Protein AF-A0A7V9B7F5-F1 (afdb_monomer)

Foldseek 3Di:
DQDQVVQWDADPLATARFLVSLVVVCCVVAVPKDKDKDWPDDDPFKTKMKIKIDRPPPGIFIFIFMATCVVPVPRHVRRRRRRSLRRSLVVVRCVVRPVVPDQPPDDPHDPDDDDDDPDPDDDDDDDPDPPDQQQAFADPSLLVLLVVLCVLLVHDLVNLQVVLCVPPVDGPRRDGNVSSVVSSVVSVVVNVVVVVVVVVVD

Nearest PDB structures (foldseek):
  9hag-assembly1_A  TM=7.195E-01  e=1.613E+00  synthetic construct
  8igd-assembly2_B  TM=5.144E-01  e=4.937E-01  Arabidopsis thaliana
  8wwc-assembly2_D  TM=4.734E-01  e=4.095E-01  synthetic construct
  9hac-assembly2_C  TM=7.048E-01  e=3.009E+00  synthetic construct
  9f9s-assembly1_CN  TM=3.857E-01  e=2.070E+00  Saccharomyces cerevisiae

Radius of gyration: 21.44 Å; Cα contacts (8 Å, |Δi|>4): 268; chains: 1; bounding box: 40×60×52 Å

pLDDT: mean 78.61, std 19.16, range [32.78, 98.69]

Mean predicted aligned error: 16.08 Å

Solvent-accessible surface area (backbone atoms only — not comparable to full-atom values): 11862 Å² total; per-residue (Å²): 130,85,61,70,79,86,59,54,44,75,54,95,91,34,66,29,55,50,52,72,57,37,50,52,45,43,43,74,78,41,71,80,43,46,77,49,76,45,79,74,45,76,60,99,51,38,23,30,18,40,16,38,35,37,36,83,98,75,54,68,30,69,12,71,11,67,29,40,37,90,85,31,90,58,13,60,62,51,4,42,50,41,1,44,37,44,10,39,26,72,71,60,44,52,39,97,31,34,68,93,78,47,61,81,72,82,79,75,68,62,88,68,81,79,74,82,72,81,85,76,87,80,84,88,82,81,87,85,70,91,86,75,68,82,78,40,66,45,48,74,65,54,55,52,50,48,53,52,51,32,60,76,66,70,49,51,75,64,57,51,34,47,53,29,34,75,75,68,72,36,50,70,92,67,28,24,44,62,52,40,54,54,51,47,54,53,54,51,51,53,48,54,53,55,52,51,57,56,63,77,75,106

Sequence (202 aa):
MFNPQDHLTIVDGSAYLEVKWRLVWLRENHPDARLETSMAESTRDHAIFRAEVQIPGSGSATGFGSEFREHFANYVEAAETKAIGRALAALGFGTQFAAELGTDQGEFGRSDARVPALQAGNEPVSINSLAASSAADSTDRQRKLIAILKDQLSLSADDLGTIATEHFGTNVTQLTRKDASSLITELQRRKNEQGAQRQEAS

Secondary structure (DSSP, 8-state):
---GGGGEEEETTEEEE-HHHHHHHHHHH-TT-EEEEEEEEE-SSEEEEEEEEE-TTS-EEEEEEEEETTT-TTHHHHHHHHHHHHHHHHTTSSGGG-GGG-SSSSSS--SS-----------PPP----S--TTPBPPHHHHHHHHHHHHHTT--HHHHHHHHHHHHSS-GGG-BHHHHHHHHHHHHHHHHHHHHHHHHT-

Structure (mmCIF, N/CA/C/O backbone):
data_AF-A0A7V9B7F5-F1
#
_entry.id   AF-A0A7V9B7F5-F1
#
loop_
_atom_site.group_PDB
_atom_site.id
_atom_site.type_symbol
_atom_site.label_atom_id
_atom_site.label_alt_id
_atom_site.label_comp_id
_atom_site.label_asym_id
_atom_site.label_entity_id
_atom_site.label_seq_id
_atom_site.pdbx_PDB_ins_code
_atom_site.Cartn_x
_atom_site.Cartn_y
_atom_site.Cartn_z
_atom_site.occupancy
_atom_site.B_iso_or_equiv
_atom_site.auth_seq_id
_atom_site.auth_comp_id
_atom_site.auth_asym_id
_atom_site.auth_atom_id
_atom_site.pdbx_PDB_model_num
ATOM 1 N N . MET A 1 1 ? -17.676 -10.925 5.013 1.00 84.75 1 MET A N 1
ATOM 2 C CA . MET A 1 1 ? -17.474 -9.607 4.399 1.00 84.75 1 MET A CA 1
ATOM 3 C C . MET A 1 1 ? -16.252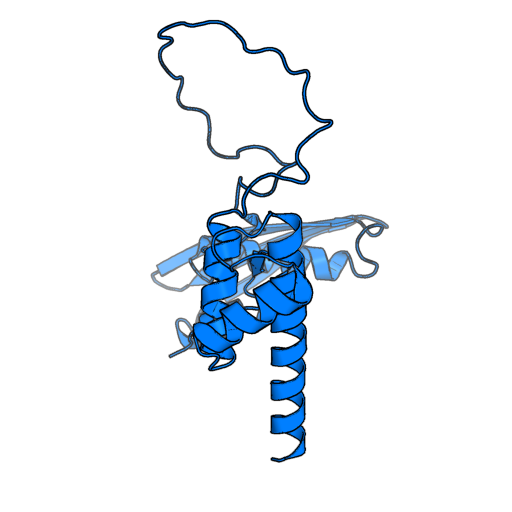 -9.003 5.042 1.00 84.75 1 MET A C 1
ATOM 5 O O . MET A 1 1 ? -16.293 -8.717 6.234 1.00 84.75 1 MET A O 1
ATOM 9 N N . PHE A 1 2 ? -15.171 -8.889 4.279 1.00 92.62 2 PHE A N 1
ATOM 10 C CA . PHE A 1 2 ? -13.930 -8.257 4.696 1.00 92.62 2 PHE A CA 1
ATOM 11 C C . PHE A 1 2 ? -14.203 -6.855 5.252 1.00 92.62 2 PHE A C 1
ATOM 13 O O . PHE A 1 2 ? -14.835 -6.035 4.583 1.00 92.62 2 PHE A O 1
ATOM 20 N N . ASN A 1 3 ? -13.709 -6.572 6.457 1.00 91.38 3 ASN A N 1
ATOM 21 C CA . ASN A 1 3 ? -13.784 -5.250 7.067 1.00 91.38 3 ASN A CA 1
ATOM 22 C C . ASN A 1 3 ? -12.376 -4.635 7.146 1.00 91.38 3 ASN A C 1
ATOM 24 O O . ASN A 1 3 ? -11.577 -5.037 7.992 1.00 91.38 3 ASN A O 1
ATOM 28 N N . PRO A 1 4 ? -12.055 -3.627 6.315 1.00 88.19 4 PRO A N 1
ATOM 29 C CA . PRO A 1 4 ? -10.731 -3.009 6.301 1.00 88.19 4 PRO A CA 1
ATOM 30 C C . PRO A 1 4 ? -10.292 -2.411 7.641 1.00 88.19 4 PRO A C 1
ATOM 32 O O . PRO A 1 4 ? -9.092 -2.329 7.892 1.00 88.19 4 PRO A O 1
ATOM 35 N N . GLN A 1 5 ? -11.235 -1.987 8.492 1.00 87.69 5 GLN A N 1
ATOM 36 C CA . GLN A 1 5 ? -10.924 -1.340 9.772 1.00 87.69 5 GLN A CA 1
ATOM 37 C C . GLN A 1 5 ? -10.230 -2.281 10.763 1.00 87.69 5 GLN A C 1
ATOM 39 O O . GLN A 1 5 ? -9.401 -1.824 11.551 1.00 87.69 5 GLN A O 1
ATOM 44 N N . ASP A 1 6 ? -10.501 -3.583 10.670 1.00 89.75 6 ASP A N 1
ATOM 45 C CA . ASP A 1 6 ? -9.941 -4.605 11.563 1.00 89.75 6 ASP A CA 1
ATOM 46 C C . ASP A 1 6 ? -8.461 -4.899 11.257 1.00 89.75 6 ASP A C 1
ATOM 48 O O . ASP A 1 6 ? -7.757 -5.520 12.051 1.00 89.75 6 ASP A O 1
ATOM 52 N N . HIS A 1 7 ? -7.972 -4.408 10.114 1.00 90.81 7 HIS A N 1
ATOM 53 C CA . HIS A 1 7 ? -6.644 -4.689 9.572 1.00 90.81 7 HIS A CA 1
ATOM 54 C C . HIS A 1 7 ? -5.765 -3.437 9.418 1.00 90.81 7 HIS A C 1
ATOM 56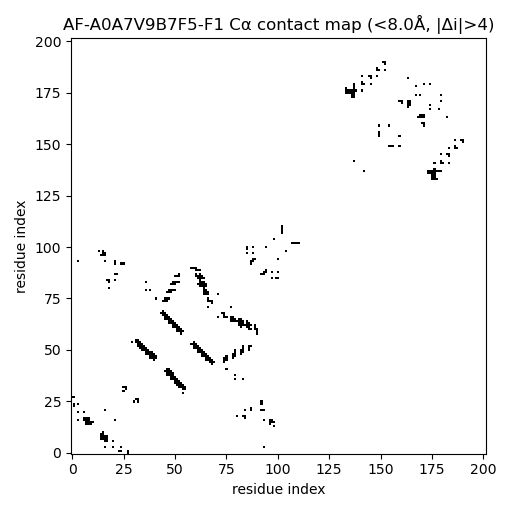 O O . HIS A 1 7 ? -4.705 -3.495 8.790 1.00 90.81 7 HIS A O 1
ATOM 62 N N . LEU A 1 8 ? -6.194 -2.296 9.968 1.00 88.06 8 LEU A N 1
ATOM 63 C CA . LEU A 1 8 ? -5.422 -1.057 9.922 1.00 88.06 8 LEU A CA 1
ATOM 64 C C . LEU A 1 8 ? -4.221 -1.105 10.866 1.00 88.06 8 LEU A C 1
ATOM 66 O O . LEU A 1 8 ? -4.352 -1.375 12.062 1.00 88.06 8 LEU A O 1
ATOM 70 N N . THR A 1 9 ? -3.062 -0.731 10.337 1.00 81.06 9 THR A N 1
ATOM 71 C CA . THR A 1 9 ? -1.859 -0.418 11.108 1.00 81.06 9 THR A CA 1
ATOM 72 C C . THR A 1 9 ? -1.658 1.093 11.146 1.00 81.06 9 THR A C 1
ATOM 74 O O . THR A 1 9 ? -2.167 1.814 10.291 1.00 81.06 9 THR A O 1
ATOM 77 N N . ILE A 1 10 ? -0.913 1.606 12.123 1.00 75.25 10 ILE A N 1
ATOM 78 C CA . ILE A 1 10 ? -0.506 3.016 12.131 1.00 75.25 10 ILE A CA 1
ATOM 79 C C . ILE A 1 10 ? 0.950 3.090 11.683 1.00 75.25 10 ILE A C 1
ATOM 81 O O . ILE A 1 10 ? 1.809 2.463 12.294 1.00 75.25 10 ILE A O 1
ATOM 85 N N . VAL A 1 11 ? 1.214 3.852 10.627 1.00 73.44 11 VAL A N 1
ATOM 86 C CA . VAL A 1 11 ? 2.556 4.131 10.102 1.00 73.44 11 VAL A CA 1
ATOM 87 C C . VAL A 1 11 ? 2.706 5.647 10.071 1.00 73.44 11 VAL A C 1
ATOM 89 O O . VAL A 1 11 ? 1.833 6.331 9.541 1.00 73.44 11 VAL A O 1
ATOM 92 N N . ASP A 1 12 ? 3.736 6.181 10.728 1.00 71.25 12 ASP A N 1
ATOM 93 C CA . ASP A 1 12 ? 4.003 7.626 10.820 1.00 71.25 12 ASP A CA 1
ATOM 94 C C . ASP A 1 12 ? 2.776 8.461 11.242 1.00 71.25 12 ASP A C 1
ATOM 96 O O . ASP A 1 12 ? 2.428 9.490 10.663 1.00 71.25 12 ASP A O 1
ATOM 100 N N . GLY A 1 13 ? 2.048 7.970 12.254 1.00 70.69 13 GLY A N 1
ATOM 101 C CA . GLY A 1 13 ? 0.843 8.624 12.786 1.00 70.69 13 GLY A CA 1
ATOM 102 C C . GLY A 1 13 ? -0.388 8.550 11.871 1.00 70.69 13 GLY A C 1
ATOM 103 O O . GLY A 1 13 ? -1.427 9.139 12.181 1.00 70.69 13 GLY A O 1
ATOM 104 N N . SER A 1 14 ? -0.298 7.812 10.765 1.00 72.12 14 SER A N 1
ATOM 105 C CA . SER A 1 14 ? -1.344 7.656 9.761 1.00 72.12 14 SER A CA 1
ATOM 106 C C . SER A 1 14 ? -1.895 6.237 9.735 1.00 72.12 14 SER A C 1
ATOM 108 O O . SER A 1 14 ? -1.136 5.274 9.755 1.00 72.12 14 SER A O 1
ATOM 110 N N . ALA A 1 15 ? -3.222 6.096 9.656 1.00 80.25 15 ALA A N 1
ATOM 111 C CA . ALA A 1 15 ? -3.832 4.800 9.379 1.00 80.25 15 ALA A CA 1
ATOM 112 C C . ALA A 1 15 ? -3.408 4.315 7.991 1.00 80.25 15 ALA A C 1
ATOM 114 O O . ALA A 1 15 ? -3.555 5.034 7.003 1.00 80.25 15 ALA A O 1
ATOM 115 N N . TYR A 1 16 ? -2.893 3.096 7.947 1.00 82.50 16 TYR A N 1
ATOM 116 C CA . TYR A 1 16 ? -2.368 2.441 6.768 1.00 82.50 16 TYR A CA 1
ATOM 117 C C . TYR A 1 16 ? -2.976 1.047 6.671 1.00 82.50 16 TYR A C 1
ATOM 119 O O . TYR A 1 16 ? -2.982 0.283 7.636 1.00 82.50 16 TYR A O 1
ATOM 127 N N . LEU A 1 17 ? -3.498 0.719 5.493 1.00 90.50 17 LEU A N 1
ATOM 128 C CA . LEU A 1 17 ? -3.943 -0.631 5.179 1.00 90.50 17 LEU A CA 1
ATOM 129 C C . LEU A 1 17 ? -2.883 -1.302 4.312 1.00 90.50 17 LEU A C 1
ATOM 131 O O . LEU A 1 17 ? -2.713 -0.919 3.151 1.00 90.50 17 LEU A O 1
ATOM 135 N N . GLU A 1 18 ? -2.197 -2.298 4.870 1.00 91.06 18 GLU A N 1
ATOM 136 C CA . GLU A 1 18 ? -1.141 -3.034 4.172 1.00 91.06 18 GLU A CA 1
ATOM 137 C C . GLU A 1 18 ? -1.651 -3.700 2.883 1.00 91.06 18 GLU A C 1
ATOM 139 O O . GLU A 1 18 ? -2.786 -4.177 2.799 1.00 91.06 18 GLU A O 1
ATOM 144 N N . VAL A 1 19 ? -0.769 -3.811 1.886 1.00 95.38 19 VAL A N 1
ATOM 145 C CA . VAL A 1 19 ? -1.082 -4.399 0.571 1.00 95.38 19 VAL A CA 1
ATOM 146 C C . VAL A 1 19 ? -1.629 -5.824 0.685 1.00 95.38 19 VAL A C 1
ATOM 148 O O . VAL A 1 19 ? -2.579 -6.169 -0.015 1.00 95.38 19 VAL A O 1
ATOM 151 N N . LYS A 1 20 ? -1.110 -6.634 1.619 1.00 96.19 20 LYS A N 1
ATOM 152 C CA . LYS A 1 20 ? -1.601 -8.002 1.859 1.00 96.19 20 LYS A CA 1
ATOM 153 C C . LYS A 1 20 ? -3.099 -8.037 2.185 1.00 96.19 20 LYS A C 1
ATOM 155 O O . LYS A 1 20 ? -3.822 -8.881 1.669 1.00 96.19 20 LYS A O 1
ATOM 160 N N . TRP A 1 21 ? -3.584 -7.079 2.973 1.00 96.94 21 TRP A N 1
ATOM 161 C CA . TRP A 1 21 ? -4.991 -6.990 3.357 1.00 96.94 21 TRP A CA 1
ATOM 162 C C . TRP A 1 21 ? -5.861 -6.457 2.220 1.00 96.94 21 TRP A C 1
ATOM 164 O O . TRP A 1 21 ? -6.978 -6.930 2.029 1.00 96.94 21 TRP A O 1
ATOM 174 N N . ARG A 1 22 ? -5.325 -5.553 1.391 1.00 97.06 22 ARG A N 1
ATOM 175 C CA . ARG A 1 22 ? -5.986 -5.125 0.146 1.00 97.06 22 ARG A CA 1
ATOM 176 C C . ARG A 1 22 ? -6.144 -6.287 -0.845 1.00 97.06 22 ARG A C 1
ATOM 178 O O . ARG A 1 22 ? -7.163 -6.361 -1.521 1.00 97.06 22 ARG A O 1
ATOM 185 N N . LEU A 1 23 ? -5.184 -7.215 -0.901 1.00 97.94 23 LEU A N 1
ATOM 186 C CA . LEU A 1 23 ? -5.280 -8.432 -1.719 1.00 97.94 23 LEU A CA 1
ATOM 187 C C . LEU A 1 23 ? -6.335 -9.409 -1.192 1.00 97.94 23 LEU A C 1
ATOM 189 O O . LEU A 1 23 ? -7.096 -9.950 -1.991 1.00 97.94 23 LEU A O 1
ATOM 193 N N . VAL A 1 24 ? -6.415 -9.612 0.129 1.00 97.88 24 VAL A N 1
ATOM 194 C CA . VAL A 1 24 ? -7.492 -10.415 0.741 1.00 97.88 24 VAL A CA 1
ATOM 195 C C . VAL A 1 24 ? -8.853 -9.816 0.388 1.00 97.88 24 VAL A C 1
ATOM 197 O O . VAL A 1 24 ? -9.724 -10.531 -0.100 1.00 97.88 24 VAL A O 1
ATOM 200 N N . TRP A 1 25 ? -9.002 -8.497 0.535 1.00 97.25 25 TRP A N 1
ATOM 201 C CA . TRP A 1 25 ? -10.229 -7.794 0.169 1.00 97.25 25 TRP A CA 1
ATOM 202 C C . TRP A 1 25 ? -10.582 -7.958 -1.317 1.00 97.25 25 TRP A C 1
ATOM 204 O O . TRP A 1 25 ? -11.718 -8.305 -1.645 1.00 97.25 25 TRP A O 1
ATOM 214 N N . LEU A 1 26 ? -9.611 -7.772 -2.221 1.00 97.88 26 LEU A N 1
ATOM 215 C CA . LEU A 1 26 ? -9.809 -7.999 -3.654 1.00 97.88 26 LEU A CA 1
ATOM 216 C C . LEU A 1 26 ? -10.295 -9.425 -3.922 1.00 97.88 26 LEU A C 1
ATOM 218 O O . LEU A 1 26 ? -11.241 -9.600 -4.679 1.00 97.88 26 LEU A O 1
ATOM 222 N N . ARG A 1 27 ? -9.670 -10.437 -3.312 1.00 97.88 27 ARG A N 1
ATOM 223 C CA . ARG A 1 27 ? -9.999 -11.849 -3.558 1.00 97.88 27 ARG A CA 1
ATOM 224 C C . ARG A 1 27 ? -11.347 -12.263 -2.982 1.00 97.88 27 ARG A C 1
ATOM 226 O O . ARG A 1 27 ? -11.985 -13.129 -3.570 1.00 97.88 27 ARG A O 1
ATOM 233 N N . GLU A 1 28 ? -11.791 -11.644 -1.889 1.00 97.44 28 GLU A N 1
ATOM 234 C CA . GLU A 1 28 ? -13.136 -11.872 -1.350 1.00 97.44 28 GLU A CA 1
ATOM 235 C C . GLU A 1 28 ? -14.224 -11.307 -2.279 1.00 97.44 28 GLU A C 1
ATOM 237 O O . GLU A 1 28 ? -15.238 -11.965 -2.499 1.00 97.44 28 GLU A O 1
ATOM 242 N N . ASN A 1 29 ? -14.002 -10.125 -2.868 1.00 96.38 29 ASN A N 1
ATOM 243 C CA . ASN A 1 29 ? -14.990 -9.465 -3.731 1.00 96.38 29 ASN A CA 1
ATOM 244 C C . ASN A 1 29 ? -14.927 -9.906 -5.206 1.00 96.38 29 ASN A C 1
ATOM 246 O O . ASN A 1 29 ? -15.954 -9.983 -5.877 1.00 96.38 29 ASN A O 1
ATOM 250 N N . HIS A 1 30 ? -13.723 -10.160 -5.715 1.00 97.56 30 HIS A N 1
ATOM 251 C CA . HIS A 1 30 ? -13.423 -10.461 -7.116 1.00 97.56 30 HIS A CA 1
ATOM 252 C C . HIS A 1 30 ? -12.401 -11.605 -7.191 1.00 97.56 30 HIS A C 1
ATOM 254 O O . HIS A 1 30 ? -11.215 -11.386 -7.471 1.00 97.56 30 HIS A O 1
ATOM 260 N N . PRO A 1 31 ? -12.827 -12.850 -6.914 1.00 97.38 31 PRO A N 1
ATOM 261 C CA . PRO A 1 31 ? -11.930 -14.005 -6.925 1.00 97.38 31 PRO A CA 1
ATOM 262 C C . PRO A 1 31 ? -11.275 -14.235 -8.297 1.00 97.38 31 PRO A C 1
ATOM 264 O O . PRO A 1 31 ? -10.163 -14.759 -8.364 1.00 97.38 31 PRO A O 1
ATOM 267 N N . ASP A 1 32 ? -11.926 -13.792 -9.373 1.00 97.81 32 ASP A N 1
ATOM 268 C CA . ASP A 1 32 ? -11.497 -13.870 -10.770 1.00 97.81 32 ASP A CA 1
ATOM 269 C C . ASP A 1 32 ? -10.582 -12.716 -11.223 1.00 97.81 32 ASP A C 1
ATOM 271 O O . ASP A 1 32 ? -10.113 -12.716 -12.365 1.00 97.81 32 ASP A O 1
ATOM 275 N N . ALA A 1 33 ? -10.279 -11.754 -10.343 1.00 98.25 33 ALA A N 1
ATOM 276 C CA . ALA A 1 33 ? -9.372 -10.659 -10.661 1.00 98.25 33 ALA A CA 1
ATOM 277 C C . ALA A 1 33 ? -7.970 -11.168 -11.041 1.00 98.25 33 ALA A C 1
ATOM 279 O O . ALA A 1 33 ? -7.407 -12.079 -10.421 1.00 98.25 33 ALA A O 1
ATOM 280 N N . ARG A 1 34 ? -7.358 -10.542 -12.041 1.00 98.50 34 ARG A N 1
ATOM 281 C CA . ARG A 1 34 ? -5.982 -10.815 -12.466 1.00 98.50 34 ARG A CA 1
ATOM 282 C C . ARG A 1 34 ? -5.061 -9.742 -11.909 1.00 98.50 34 ARG A C 1
ATOM 284 O O . ARG A 1 34 ? -5.420 -8.571 -11.915 1.00 98.50 34 ARG A O 1
ATOM 291 N N . LEU A 1 35 ? -3.905 -10.161 -11.409 1.00 98.44 35 LEU A N 1
ATOM 292 C CA . LEU A 1 35 ? -2.815 -9.282 -11.001 1.00 98.44 35 LEU A CA 1
ATOM 293 C C . LEU A 1 35 ? -1.578 -9.729 -11.769 1.00 98.44 35 LEU A C 1
ATOM 295 O O . LEU A 1 35 ? -1.166 -10.881 -11.637 1.00 98.44 35 LEU A O 1
ATOM 299 N N . GLU A 1 36 ? -1.007 -8.821 -12.543 1.00 98.56 36 GLU A N 1
ATOM 300 C CA . GLU A 1 36 ? 0.240 -9.034 -13.266 1.00 98.56 36 GLU A CA 1
ATOM 301 C C . GLU A 1 36 ? 1.261 -7.992 -12.821 1.00 98.56 36 GLU A C 1
ATOM 303 O O . GLU A 1 36 ? 0.938 -6.811 -12.682 1.00 98.56 36 GLU A O 1
ATOM 308 N N . THR A 1 37 ? 2.496 -8.426 -12.589 1.00 98.50 37 THR A N 1
ATOM 309 C CA . THR A 1 37 ? 3.617 -7.546 -12.261 1.00 98.50 37 THR A CA 1
ATOM 310 C C . THR A 1 37 ? 4.738 -7.732 -13.271 1.00 98.50 37 THR A C 1
ATOM 312 O O . THR A 1 37 ? 4.969 -8.819 -13.800 1.00 98.50 37 THR A O 1
ATOM 315 N N . SER A 1 38 ? 5.433 -6.642 -13.572 1.00 98.12 38 SER A N 1
ATOM 316 C CA . SER A 1 38 ? 6.591 -6.652 -14.458 1.00 98.12 38 SER A CA 1
ATOM 317 C C . SER A 1 38 ? 7.623 -5.645 -13.972 1.00 98.12 38 SER A C 1
ATOM 319 O O . SER A 1 38 ? 7.288 -4.488 -13.698 1.00 98.12 38 SER A O 1
ATOM 321 N N . MET A 1 39 ? 8.882 -6.066 -13.920 1.00 98.00 39 MET A N 1
ATOM 322 C CA . MET A 1 39 ? 10.010 -5.177 -13.672 1.00 98.00 39 MET A CA 1
ATOM 323 C C . MET A 1 39 ? 10.191 -4.253 -14.881 1.00 98.00 39 MET A C 1
ATOM 325 O O . MET A 1 39 ? 10.457 -4.720 -15.986 1.00 98.00 39 MET A O 1
ATOM 329 N N . ALA A 1 40 ? 10.008 -2.950 -14.675 1.00 97.12 40 ALA A N 1
ATOM 330 C CA . ALA A 1 40 ? 10.180 -1.939 -15.714 1.00 97.12 40 ALA A CA 1
ATOM 331 C C . ALA A 1 40 ? 11.650 -1.513 -15.832 1.00 97.12 40 ALA A C 1
ATOM 333 O O . ALA A 1 40 ? 12.156 -1.323 -16.934 1.00 97.12 40 ALA A O 1
ATOM 334 N N . GLU A 1 41 ? 12.340 -1.401 -14.695 1.00 94.56 41 GLU A N 1
ATOM 335 C CA . GLU A 1 41 ? 13.761 -1.070 -14.623 1.00 94.56 41 GLU A CA 1
ATOM 336 C C . GLU A 1 41 ? 14.385 -1.710 -13.377 1.00 94.56 41 GLU A C 1
ATO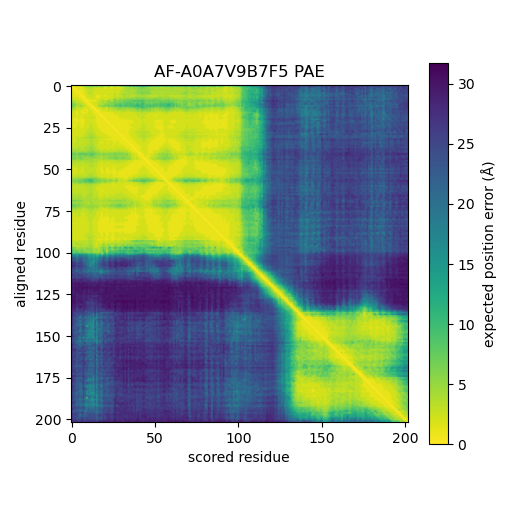M 338 O O . GLU A 1 41 ? 13.760 -1.757 -12.316 1.00 94.56 41 GLU A O 1
ATOM 343 N N . SER A 1 42 ? 15.630 -2.174 -13.480 1.00 92.81 42 SER A N 1
ATOM 344 C CA . SER A 1 42 ? 16.438 -2.534 -12.316 1.00 92.81 42 SER A CA 1
ATOM 345 C C . SER A 1 42 ? 17.908 -2.224 -12.562 1.00 92.81 42 SER A C 1
ATOM 347 O O . SER A 1 42 ? 18.484 -2.561 -13.596 1.00 92.81 42 SER A O 1
ATOM 349 N N . THR A 1 43 ? 18.510 -1.573 -11.575 1.00 94.62 43 THR A N 1
ATOM 350 C CA . THR A 1 43 ? 19.949 -1.339 -11.462 1.00 94.62 43 THR A CA 1
ATOM 351 C C . THR A 1 43 ? 20.458 -1.988 -10.176 1.00 94.62 43 THR A C 1
ATOM 353 O O . THR A 1 43 ? 19.702 -2.644 -9.465 1.00 94.62 43 THR A O 1
ATOM 356 N N . ARG A 1 44 ? 21.741 -1.808 -9.833 1.00 94.56 44 ARG A N 1
ATOM 357 C CA . ARG A 1 44 ? 22.283 -2.327 -8.566 1.00 94.56 44 ARG A CA 1
ATOM 358 C C . ARG A 1 44 ? 21.568 -1.744 -7.339 1.00 94.56 44 ARG A C 1
ATOM 360 O O . ARG A 1 44 ? 21.464 -2.461 -6.339 1.00 94.56 44 ARG A O 1
ATOM 367 N N . ASP A 1 45 ? 21.093 -0.501 -7.420 1.00 95.25 45 ASP A N 1
ATOM 368 C CA . ASP A 1 45 ? 20.664 0.292 -6.260 1.00 95.25 45 ASP A CA 1
ATOM 369 C C . ASP A 1 45 ? 19.252 0.879 -6.394 1.00 95.25 45 ASP A C 1
ATOM 371 O O . ASP A 1 45 ? 18.811 1.608 -5.511 1.00 95.25 45 ASP A O 1
ATOM 375 N N . HIS A 1 46 ? 18.535 0.568 -7.475 1.00 96.25 46 HIS A N 1
ATOM 376 C CA . HIS A 1 46 ? 17.198 1.093 -7.748 1.00 96.25 46 HIS A CA 1
ATOM 377 C C . HIS A 1 46 ? 16.375 0.104 -8.576 1.00 96.25 46 HIS A C 1
ATOM 379 O O . HIS A 1 46 ? 16.911 -0.537 -9.483 1.00 96.25 46 HIS A O 1
ATOM 385 N N . ALA A 1 47 ? 15.082 -0.015 -8.278 1.00 96.94 47 ALA A N 1
ATOM 386 C CA . ALA A 1 47 ? 14.138 -0.815 -9.051 1.00 96.94 47 ALA A CA 1
ATOM 387 C C . ALA A 1 47 ? 12.840 -0.044 -9.287 1.00 96.94 47 ALA A C 1
ATOM 389 O O . ALA A 1 47 ? 12.366 0.663 -8.399 1.00 96.94 47 ALA A O 1
ATOM 390 N N . ILE A 1 48 ? 12.249 -0.239 -10.466 1.00 97.69 48 ILE A N 1
ATOM 391 C CA . ILE A 1 48 ? 10.911 0.225 -10.829 1.00 97.69 48 ILE A CA 1
ATOM 392 C C . ILE A 1 48 ? 10.089 -0.983 -11.275 1.00 97.69 48 ILE A C 1
ATOM 394 O O . ILE A 1 48 ? 10.485 -1.722 -12.178 1.00 97.69 48 ILE A O 1
ATOM 398 N N . PHE A 1 49 ? 8.913 -1.152 -10.684 1.00 98.31 49 PHE A N 1
ATOM 399 C CA . PHE A 1 49 ? 7.937 -2.171 -11.054 1.00 98.31 49 PHE A CA 1
ATOM 400 C C . PHE A 1 49 ? 6.643 -1.538 -11.536 1.00 98.31 49 PHE A C 1
ATOM 402 O O . PHE A 1 49 ? 6.199 -0.513 -11.018 1.00 98.31 49 PHE A O 1
ATOM 409 N N . ARG A 1 50 ? 6.012 -2.207 -12.496 1.00 98.50 50 ARG A N 1
ATOM 410 C CA . ARG A 1 50 ? 4.632 -1.983 -12.912 1.00 98.50 50 ARG A CA 1
ATOM 411 C C . ARG A 1 50 ? 3.780 -3.130 -12.381 1.00 98.50 50 ARG A C 1
ATOM 413 O O . ARG A 1 50 ? 4.162 -4.286 -12.535 1.00 98.50 50 ARG A O 1
ATOM 420 N N . ALA A 1 51 ? 2.625 -2.815 -11.815 1.00 98.69 51 ALA A N 1
ATOM 421 C CA . ALA A 1 51 ? 1.583 -3.777 -11.488 1.00 98.69 51 ALA A CA 1
ATOM 422 C C . ALA A 1 51 ? 0.286 -3.380 -12.191 1.00 98.69 51 ALA A C 1
ATOM 424 O O . ALA A 1 51 ? -0.071 -2.203 -12.203 1.00 98.69 51 ALA A O 1
ATOM 425 N N . GLU A 1 52 ? -0.430 -4.347 -12.746 1.00 98.62 52 GLU A N 1
ATOM 426 C CA . GLU A 1 52 ? -1.753 -4.167 -13.332 1.00 98.62 52 GLU A CA 1
ATOM 427 C C . GLU A 1 52 ? -2.742 -5.120 -12.672 1.00 98.62 52 GLU A C 1
ATOM 429 O O . GLU A 1 52 ? -2.510 -6.326 -12.605 1.00 98.62 52 GLU A O 1
ATOM 434 N N . VAL A 1 53 ? -3.847 -4.565 -12.179 1.00 98.69 53 VAL A N 1
ATOM 435 C CA . VAL A 1 53 ? -4.968 -5.332 -11.637 1.00 98.69 53 VAL A CA 1
ATOM 436 C C . VAL A 1 53 ? -6.150 -5.171 -12.576 1.00 98.69 53 VAL A C 1
ATOM 438 O O . VAL A 1 53 ? -6.533 -4.046 -12.893 1.00 98.69 53 VAL A O 1
ATOM 441 N N . GLN A 1 54 ? -6.748 -6.282 -12.994 1.00 98.62 54 GLN A N 1
ATOM 442 C CA . GLN A 1 54 ? -7.924 -6.304 -13.855 1.00 98.62 54 GLN A CA 1
ATOM 443 C C . GLN A 1 54 ? -9.036 -7.140 -13.228 1.00 98.62 54 GLN A C 1
ATOM 445 O O . GLN A 1 54 ? -8.830 -8.295 -12.864 1.00 98.62 54 GLN A O 1
ATOM 450 N N . ILE A 1 55 ? -10.224 -6.552 -13.128 1.00 98.31 55 ILE A N 1
ATOM 451 C CA . ILE A 1 55 ? -11.439 -7.192 -12.630 1.00 98.31 55 ILE A CA 1
ATOM 452 C C . ILE A 1 55 ? -12.369 -7.404 -13.834 1.00 98.31 55 ILE A C 1
ATOM 454 O O . ILE A 1 55 ? -12.869 -6.415 -14.387 1.00 98.31 55 ILE A O 1
ATOM 458 N N . PRO A 1 56 ? -12.594 -8.654 -14.279 1.00 96.31 56 PRO A N 1
ATOM 459 C CA . PRO A 1 56 ? -13.447 -8.942 -15.429 1.00 96.31 56 PRO A CA 1
ATOM 460 C C . PRO A 1 56 ? -14.839 -8.306 -15.304 1.00 96.31 56 PRO A C 1
ATOM 462 O O . PRO A 1 56 ? -15.488 -8.390 -14.266 1.00 96.31 56 PRO A O 1
ATOM 465 N N . GLY A 1 57 ? -15.294 -7.631 -16.364 1.00 93.38 57 GLY A N 1
ATOM 466 C CA . GLY A 1 57 ? -16.608 -6.972 -16.392 1.00 93.38 57 GLY A CA 1
ATOM 467 C C . GLY A 1 57 ? -16.742 -5.717 -15.519 1.00 93.38 57 GLY A C 1
ATOM 468 O O . GLY A 1 57 ? -17.827 -5.146 -15.466 1.00 93.38 57 GLY A O 1
ATOM 469 N N . SER A 1 58 ? -15.666 -5.276 -14.860 1.00 92.62 58 SER A N 1
ATOM 470 C CA . SER A 1 58 ? -15.637 -4.054 -14.056 1.00 92.62 58 SER A CA 1
ATOM 471 C C . SER A 1 58 ? -14.610 -3.073 -14.623 1.00 92.62 58 SER A C 1
ATOM 473 O O . SER A 1 58 ? -14.922 -2.312 -15.536 1.00 92.62 58 SER A O 1
ATOM 475 N N . GLY A 1 59 ? -13.364 -3.119 -14.155 1.00 95.19 59 GLY A N 1
ATOM 476 C CA . GLY A 1 59 ? -12.320 -2.195 -14.581 1.00 95.19 59 GLY A CA 1
ATOM 477 C C . GLY A 1 59 ? -10.921 -2.732 -14.324 1.00 95.19 59 GLY A C 1
ATOM 478 O O . GLY A 1 59 ? -10.736 -3.827 -13.789 1.00 95.19 59 GLY A O 1
ATOM 479 N N . SER A 1 60 ? -9.925 -1.947 -14.715 1.00 98.00 60 SER A N 1
ATOM 480 C CA . SER A 1 60 ? -8.522 -2.219 -14.426 1.00 98.00 60 SER A CA 1
ATOM 481 C C . SER A 1 60 ? -7.804 -0.959 -13.966 1.00 98.00 60 SER A C 1
ATOM 483 O O . SER A 1 60 ? -8.229 0.160 -14.254 1.00 98.00 60 SER A O 1
ATOM 485 N N . ALA A 1 61 ? -6.706 -1.147 -13.242 1.00 98.00 61 ALA A N 1
ATOM 486 C CA . ALA A 1 61 ? -5.797 -0.069 -12.898 1.00 98.00 61 ALA A CA 1
ATOM 487 C C . ALA A 1 61 ? -4.349 -0.544 -12.941 1.00 98.00 61 ALA A C 1
ATOM 489 O O . ALA A 1 61 ? -4.042 -1.712 -12.705 1.00 98.00 61 ALA A O 1
ATOM 490 N N . THR A 1 62 ? -3.455 0.400 -13.220 1.00 98.12 62 THR A N 1
ATOM 491 C CA . THR A 1 62 ? -2.008 0.197 -13.198 1.00 98.12 62 THR A CA 1
ATOM 492 C C . THR A 1 62 ? -1.393 1.040 -12.087 1.00 98.12 62 THR A C 1
ATOM 494 O O . THR A 1 62 ? -1.766 2.197 -11.905 1.00 98.12 62 THR A O 1
ATOM 497 N N . GLY A 1 63 ? -0.422 0.479 -11.375 1.00 96.19 63 GLY A N 1
ATOM 498 C CA . GLY A 1 63 ? 0.408 1.176 -10.403 1.00 96.19 63 GLY A CA 1
ATOM 499 C C . GLY A 1 63 ? 1.886 0.997 -10.729 1.00 96.19 63 GLY A C 1
ATOM 500 O O . GLY A 1 63 ? 2.305 -0.077 -11.155 1.00 96.19 63 GLY A O 1
ATOM 501 N N . PHE A 1 64 ? 2.678 2.046 -10.512 1.00 96.94 64 PHE A N 1
ATOM 502 C CA . PHE A 1 64 ? 4.137 1.978 -10.571 1.00 96.94 64 PHE A CA 1
ATOM 503 C C . PHE A 1 64 ? 4.726 2.174 -9.183 1.00 96.94 64 PHE A C 1
ATOM 505 O O . PHE A 1 64 ? 4.335 3.093 -8.467 1.00 96.94 64 PHE A O 1
ATOM 512 N N . GLY A 1 65 ? 5.670 1.324 -8.806 1.00 94.88 65 GLY A N 1
ATOM 513 C CA . GLY A 1 65 ? 6.417 1.438 -7.563 1.00 94.88 65 GLY A CA 1
ATOM 514 C C . GLY A 1 65 ? 7.900 1.537 -7.860 1.00 94.88 65 GLY A C 1
ATOM 515 O O . GLY A 1 65 ? 8.402 0.815 -8.717 1.00 94.88 65 GLY A O 1
ATOM 516 N N . SER A 1 66 ? 8.588 2.430 -7.159 1.00 94.88 66 SER A N 1
ATOM 517 C CA . SER A 1 66 ? 10.039 2.536 -7.203 1.00 94.88 66 SER A CA 1
ATOM 518 C C . SER A 1 66 ? 10.623 2.509 -5.799 1.00 94.88 66 SER A C 1
ATOM 520 O O . SER A 1 66 ? 9.973 2.932 -4.833 1.00 94.88 66 SER A O 1
ATOM 522 N N . GLU A 1 67 ? 11.839 1.983 -5.689 1.00 94.69 67 GLU A N 1
ATOM 523 C CA . GLU A 1 67 ? 12.585 1.995 -4.439 1.00 94.69 67 GLU A CA 1
ATOM 524 C C . GLU A 1 67 ? 14.099 1.953 -4.659 1.00 94.69 67 GLU A C 1
ATOM 526 O O . GLU A 1 67 ? 14.583 1.327 -5.606 1.00 94.69 67 GLU A O 1
ATOM 531 N N . PHE A 1 68 ? 14.831 2.601 -3.751 1.00 94.12 68 PHE A N 1
ATOM 532 C CA . PHE A 1 68 ? 16.290 2.604 -3.698 1.00 94.12 68 PHE A CA 1
ATOM 533 C C . PHE A 1 68 ? 16.819 1.660 -2.613 1.00 94.12 68 PHE A C 1
ATOM 535 O O . PHE A 1 68 ? 16.246 1.545 -1.528 1.00 94.12 68 PHE A O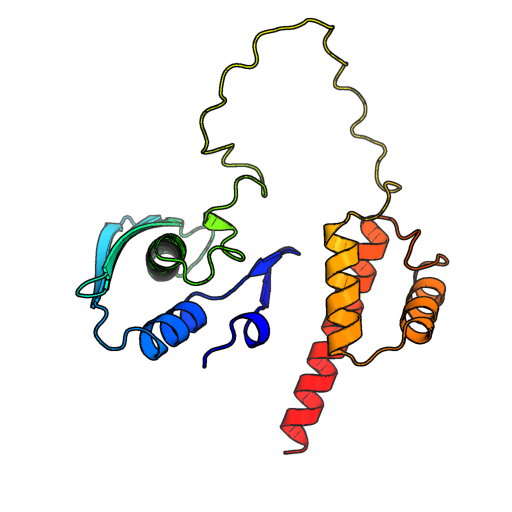 1
ATOM 542 N N . ARG A 1 69 ? 17.974 1.037 -2.876 1.00 93.56 69 ARG A N 1
ATOM 543 C CA . ARG A 1 69 ? 18.671 0.147 -1.932 1.00 93.56 69 ARG A CA 1
ATOM 54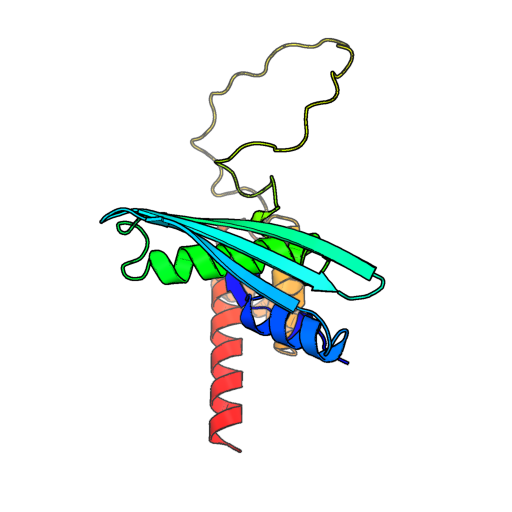4 C C . ARG A 1 69 ? 18.998 0.830 -0.604 1.00 93.56 69 ARG A C 1
ATOM 546 O O . ARG A 1 69 ? 19.004 0.169 0.430 1.00 93.56 69 ARG A O 1
ATOM 553 N N . GLU A 1 70 ? 19.287 2.129 -0.638 1.00 93.75 70 GLU A N 1
ATOM 554 C CA . GLU A 1 70 ? 19.612 2.922 0.552 1.00 93.75 70 GLU A CA 1
ATOM 555 C C . GLU A 1 70 ? 18.455 2.966 1.561 1.00 93.75 70 GLU A C 1
ATOM 557 O O . GLU A 1 70 ? 18.697 2.938 2.764 1.00 93.75 70 GLU A O 1
ATOM 562 N N . HIS A 1 71 ? 17.205 2.967 1.088 1.00 86.56 71 HIS A N 1
ATOM 563 C CA . HIS A 1 71 ? 16.033 2.945 1.963 1.00 86.56 71 HIS A CA 1
ATOM 564 C C . HIS A 1 71 ? 15.677 1.525 2.411 1.00 86.56 71 HIS A C 1
ATOM 566 O O . HIS A 1 71 ? 15.280 1.317 3.556 1.00 86.56 71 HIS A O 1
ATOM 572 N N . PHE A 1 72 ? 15.815 0.542 1.512 1.00 84.75 72 PHE A N 1
ATOM 573 C CA . PHE A 1 72 ? 15.457 -0.850 1.778 1.00 84.75 72 PHE A CA 1
ATOM 574 C C . PHE A 1 72 ? 16.469 -1.813 1.159 1.00 84.75 72 PHE A C 1
ATOM 576 O O . PHE A 1 72 ? 16.669 -1.843 -0.054 1.00 84.75 72 PHE A O 1
ATOM 583 N N . ALA A 1 73 ? 17.049 -2.696 1.978 1.00 88.88 73 ALA A N 1
ATOM 584 C CA . ALA A 1 73 ? 17.946 -3.744 1.482 1.00 88.88 73 ALA A CA 1
ATOM 585 C C . ALA A 1 73 ? 17.262 -4.641 0.425 1.00 88.88 73 ALA A C 1
ATOM 587 O O . ALA A 1 73 ? 17.905 -5.065 -0.537 1.00 88.88 73 ALA A O 1
ATOM 588 N N . ASN A 1 74 ? 15.953 -4.857 0.587 1.00 92.12 74 ASN A N 1
ATOM 589 C CA . ASN A 1 74 ? 15.028 -5.555 -0.308 1.00 92.12 74 ASN A CA 1
ATOM 590 C C . ASN A 1 74 ? 14.227 -4.577 -1.200 1.00 92.12 74 ASN A C 1
ATOM 592 O O . ASN A 1 74 ? 13.001 -4.653 -1.302 1.00 92.12 74 ASN A O 1
ATOM 596 N N . TYR A 1 75 ? 14.910 -3.602 -1.810 1.00 93.94 75 TYR A N 1
ATOM 597 C CA . TYR A 1 75 ? 14.277 -2.561 -2.634 1.00 93.94 75 TYR A CA 1
ATOM 598 C C . TYR A 1 75 ? 13.512 -3.114 -3.848 1.00 93.94 75 TYR A C 1
ATOM 600 O O . TYR A 1 75 ? 12.534 -2.508 -4.274 1.00 93.94 75 TYR A O 1
ATOM 608 N N . VAL A 1 76 ? 13.908 -4.267 -4.397 1.00 96.12 76 VAL A N 1
ATOM 609 C CA . VAL A 1 76 ? 13.208 -4.905 -5.526 1.00 96.12 76 VAL A CA 1
ATOM 610 C C . VAL A 1 76 ? 11.792 -5.309 -5.102 1.00 96.12 76 VAL A C 1
ATOM 612 O O . VAL A 1 76 ? 10.813 -4.895 -5.720 1.00 96.12 76 VAL A O 1
ATOM 615 N N . GLU A 1 77 ? 11.673 -6.040 -3.994 1.00 96.88 77 GLU A N 1
ATOM 616 C CA . GLU A 1 77 ? 10.403 -6.506 -3.433 1.00 96.88 77 GLU A CA 1
ATOM 617 C C . GLU A 1 77 ? 9.558 -5.342 -2.900 1.00 96.88 77 GLU A C 1
ATOM 619 O O . GLU A 1 77 ? 8.329 -5.332 -3.028 1.00 96.88 77 GLU A O 1
ATOM 624 N N . ALA A 1 78 ? 10.208 -4.330 -2.319 1.00 93.50 78 ALA A N 1
ATOM 625 C CA . ALA A 1 78 ? 9.539 -3.119 -1.861 1.00 93.50 78 ALA A CA 1
ATOM 626 C C . ALA A 1 78 ? 8.935 -2.326 -3.035 1.00 93.50 78 ALA A C 1
ATOM 628 O O . ALA A 1 78 ? 7.783 -1.890 -2.949 1.00 93.50 78 ALA A O 1
ATOM 629 N N . ALA A 1 79 ? 9.665 -2.182 -4.148 1.00 95.69 79 ALA A N 1
ATOM 630 C CA . ALA A 1 79 ? 9.172 -1.529 -5.359 1.00 95.69 79 ALA A CA 1
ATOM 631 C C . ALA A 1 79 ? 7.973 -2.281 -5.959 1.00 95.69 79 ALA A C 1
ATOM 633 O O . ALA A 1 79 ? 6.954 -1.658 -6.268 1.00 95.69 79 ALA A O 1
ATOM 634 N N . GLU A 1 80 ? 8.042 -3.612 -6.055 1.00 98.12 80 GLU A N 1
ATOM 635 C CA . GLU A 1 80 ? 6.918 -4.433 -6.519 1.00 98.12 80 GLU A CA 1
ATOM 636 C C . GLU A 1 80 ? 5.692 -4.288 -5.605 1.00 98.12 80 GLU A C 1
ATOM 638 O O . GLU A 1 80 ? 4.582 -4.024 -6.074 1.00 98.12 80 GLU A O 1
ATOM 643 N N . THR A 1 81 ? 5.892 -4.348 -4.286 1.00 97.19 81 THR A N 1
ATOM 644 C CA . THR A 1 81 ? 4.812 -4.182 -3.301 1.00 97.19 81 THR A CA 1
ATOM 645 C C . THR A 1 81 ? 4.146 -2.808 -3.419 1.00 97.19 81 THR A C 1
ATOM 647 O O . THR A 1 81 ? 2.916 -2.711 -3.397 1.00 97.19 81 THR A O 1
ATOM 650 N N . LYS A 1 82 ? 4.931 -1.737 -3.606 1.00 95.44 82 LYS A N 1
ATOM 651 C CA . LYS A 1 82 ? 4.415 -0.380 -3.854 1.00 95.44 82 LYS A CA 1
ATOM 652 C C . LYS A 1 82 ? 3.594 -0.305 -5.143 1.00 95.44 82 LYS A C 1
ATOM 654 O O . LYS A 1 82 ? 2.544 0.338 -5.150 1.00 95.44 82 LYS A O 1
ATOM 659 N N . ALA A 1 83 ? 4.043 -0.960 -6.215 1.00 97.25 83 ALA A N 1
ATOM 660 C CA . ALA A 1 83 ? 3.321 -1.001 -7.485 1.00 97.25 83 ALA A CA 1
ATOM 661 C C . ALA A 1 83 ? 1.940 -1.655 -7.316 1.00 97.25 83 ALA A C 1
ATOM 663 O O . ALA A 1 83 ? 0.927 -1.070 -7.709 1.00 97.25 83 ALA A O 1
ATOM 664 N N . ILE A 1 84 ? 1.888 -2.816 -6.651 1.00 98.19 84 ILE A N 1
ATOM 665 C CA . ILE A 1 84 ? 0.640 -3.536 -6.348 1.00 98.19 84 ILE A CA 1
ATOM 666 C C . ILE A 1 84 ? -0.284 -2.668 -5.486 1.00 98.19 84 ILE A C 1
ATOM 668 O O . ILE A 1 84 ? -1.462 -2.507 -5.808 1.00 98.19 84 ILE A O 1
ATOM 672 N N . GLY A 1 85 ? 0.243 -2.071 -4.411 1.00 96.06 85 GLY A N 1
ATOM 673 C CA . GLY A 1 85 ? -0.526 -1.213 -3.507 1.00 96.06 85 GLY A CA 1
ATOM 674 C C . GLY A 1 85 ? -1.206 -0.048 -4.226 1.00 96.06 85 GLY A C 1
ATOM 675 O O . GLY A 1 85 ? -2.399 0.181 -4.017 1.00 96.06 85 GLY A O 1
ATOM 676 N N . ARG A 1 86 ? -0.482 0.621 -5.134 1.00 95.69 86 ARG A N 1
ATOM 677 C CA . ARG A 1 86 ? -1.001 1.731 -5.949 1.00 95.69 86 ARG A CA 1
ATOM 678 C C . ARG A 1 86 ? -2.066 1.281 -6.951 1.00 95.69 86 ARG A C 1
ATOM 680 O O . ARG A 1 86 ? -3.079 1.963 -7.081 1.00 95.69 86 ARG A O 1
ATOM 687 N N . ALA A 1 87 ? -1.883 0.135 -7.613 1.00 97.38 87 ALA A N 1
ATOM 688 C CA . ALA A 1 87 ? -2.888 -0.416 -8.527 1.00 97.38 87 ALA A CA 1
ATOM 689 C C . ALA A 1 87 ? -4.198 -0.754 -7.789 1.00 97.38 87 ALA A C 1
ATOM 691 O O . ALA A 1 87 ? -5.285 -0.394 -8.236 1.00 97.38 87 ALA A O 1
ATOM 692 N N . LEU A 1 88 ? -4.096 -1.384 -6.614 1.00 97.38 88 LEU A N 1
ATOM 693 C CA . LEU A 1 88 ? -5.247 -1.707 -5.766 1.00 97.38 88 LEU A CA 1
ATOM 694 C C . LEU A 1 88 ? -5.947 -0.450 -5.235 1.00 97.38 88 LEU A C 1
ATOM 696 O O . LEU A 1 88 ? -7.175 -0.372 -5.261 1.00 97.38 88 LEU A O 1
ATOM 700 N N . ALA A 1 89 ? -5.177 0.550 -4.799 1.00 94.50 89 ALA A N 1
ATOM 701 C CA . ALA A 1 89 ? -5.719 1.818 -4.319 1.00 94.50 89 ALA A CA 1
ATOM 702 C C . ALA A 1 89 ? -6.487 2.569 -5.415 1.00 94.50 89 ALA A C 1
ATOM 704 O O . ALA A 1 89 ? -7.532 3.154 -5.138 1.00 94.50 89 ALA A O 1
ATOM 705 N N . ALA A 1 90 ? -6.012 2.522 -6.661 1.00 94.62 90 ALA A N 1
ATOM 706 C CA . ALA A 1 90 ? -6.705 3.121 -7.799 1.00 94.62 90 ALA A CA 1
ATOM 707 C C . ALA A 1 90 ? -8.047 2.429 -8.118 1.00 94.62 90 ALA A C 1
ATOM 709 O O . ALA A 1 90 ? -8.957 3.075 -8.626 1.00 94.62 90 ALA A O 1
ATOM 710 N N . LEU A 1 91 ? -8.201 1.145 -7.769 1.00 95.31 91 LEU A N 1
ATOM 711 C CA . LEU A 1 91 ? -9.462 0.397 -7.888 1.00 95.31 91 LEU A CA 1
ATOM 712 C C . LEU A 1 91 ? -10.395 0.537 -6.673 1.00 95.31 91 LEU A C 1
ATOM 714 O O . LEU A 1 91 ? -11.452 -0.088 -6.649 1.00 95.31 91 LEU A O 1
ATOM 718 N N . GLY A 1 92 ? -10.031 1.330 -5.661 1.00 93.94 92 GLY A N 1
ATOM 719 C CA . GLY A 1 92 ? -10.863 1.537 -4.468 1.00 93.94 92 GLY A CA 1
ATOM 720 C C . GLY A 1 92 ? -10.475 0.687 -3.253 1.00 93.94 92 GLY A C 1
ATOM 721 O O . GLY A 1 92 ? -11.012 0.894 -2.162 1.00 93.94 92 GLY A O 1
ATOM 722 N N . PHE A 1 93 ? -9.530 -0.249 -3.386 1.00 94.31 93 PHE A N 1
ATOM 723 C CA . PHE A 1 93 ? -9.127 -1.126 -2.284 1.00 94.31 93 PHE A CA 1
ATOM 724 C C . PHE A 1 93 ? -8.185 -0.387 -1.336 1.00 94.31 93 PHE A C 1
ATOM 726 O O . PHE A 1 93 ? -6.971 -0.344 -1.529 1.00 94.31 93 PHE A O 1
ATOM 733 N N . GLY A 1 94 ? -8.758 0.196 -0.286 1.00 88.44 94 GLY A N 1
ATOM 734 C CA . GLY A 1 94 ? -8.004 0.867 0.772 1.00 88.44 94 GLY A CA 1
ATOM 735 C C . GLY A 1 94 ? -7.581 2.293 0.431 1.00 88.44 94 GLY A C 1
ATOM 736 O O . GLY A 1 94 ? -6.728 2.832 1.127 1.00 88.44 94 GLY A O 1
ATOM 737 N N . THR A 1 95 ? -8.180 2.920 -0.588 1.00 89.25 95 THR A N 1
ATOM 738 C CA . THR A 1 95 ? -7.852 4.281 -1.062 1.00 89.25 95 THR A CA 1
ATOM 739 C C . THR A 1 95 ? -7.891 5.325 0.052 1.00 89.25 95 THR A C 1
ATOM 741 O O . THR A 1 95 ? -7.008 6.166 0.144 1.00 89.25 95 THR A O 1
ATOM 744 N N . GLN A 1 96 ? -8.864 5.233 0.962 1.00 80.38 96 GLN A N 1
ATOM 745 C CA . GLN A 1 96 ? -8.985 6.135 2.117 1.00 80.38 96 GLN A CA 1
ATOM 746 C C . GLN A 1 96 ? -7.837 6.006 3.143 1.00 80.38 96 GLN A C 1
ATOM 748 O O . GLN A 1 96 ? -7.728 6.821 4.054 1.00 80.38 96 GLN A O 1
ATOM 753 N N . PHE A 1 97 ? -6.993 4.980 2.998 1.00 81.06 97 PHE A N 1
ATOM 754 C CA . PHE A 1 97 ? -5.815 4.689 3.821 1.00 81.06 97 PHE A CA 1
ATOM 755 C C . PHE A 1 97 ? -4.527 4.628 2.979 1.00 81.06 97 PHE A C 1
ATOM 757 O O . PHE A 1 97 ? -3.496 4.141 3.450 1.00 81.06 97 PHE A O 1
ATOM 764 N N . ALA A 1 98 ? -4.594 5.065 1.718 1.00 79.31 98 ALA A N 1
ATOM 765 C CA . ALA A 1 98 ? -3.492 5.045 0.771 1.00 79.31 98 ALA A CA 1
ATOM 766 C C . ALA A 1 98 ? -2.717 6.364 0.849 1.00 79.31 98 ALA A C 1
ATOM 768 O O . ALA A 1 98 ? -2.927 7.275 0.047 1.00 79.31 98 ALA A O 1
ATOM 769 N N . ALA A 1 99 ? -1.813 6.466 1.826 1.00 71.69 99 ALA A N 1
ATOM 770 C CA . ALA A 1 99 ? -0.928 7.624 1.969 1.00 71.69 99 ALA A CA 1
ATOM 771 C C . ALA A 1 99 ? -0.108 7.884 0.690 1.00 71.69 99 ALA A C 1
ATOM 773 O O . ALA A 1 99 ? 0.211 9.024 0.381 1.00 71.69 99 ALA A O 1
ATOM 774 N N . GLU A 1 100 ? 0.160 6.843 -0.101 1.00 71.31 100 GLU A N 1
ATOM 775 C CA . GLU A 1 100 ? 0.858 6.918 -1.383 1.00 71.31 100 GLU A CA 1
ATOM 776 C C . GLU A 1 100 ? 0.091 7.648 -2.503 1.00 71.31 100 GLU A C 1
ATOM 778 O O . GLU A 1 100 ? 0.694 7.972 -3.532 1.00 71.31 100 GLU A O 1
ATOM 783 N N . LEU A 1 101 ? -1.216 7.873 -2.321 1.00 69.38 101 LEU A N 1
ATOM 784 C CA . LEU A 1 101 ? -2.070 8.689 -3.192 1.00 69.38 101 LEU A CA 1
ATOM 785 C C . LEU A 1 101 ? -2.377 10.071 -2.588 1.00 69.38 101 LEU A C 1
ATOM 787 O O . LEU A 1 101 ? -2.950 10.921 -3.265 1.00 69.38 101 LEU A O 1
ATOM 791 N N . GLY A 1 102 ? -2.037 10.284 -1.314 1.00 57.50 102 GLY A N 1
ATOM 792 C CA . GLY A 1 102 ? -2.333 11.508 -0.579 1.00 57.50 102 GLY A CA 1
ATOM 793 C C . GLY A 1 102 ? -1.363 12.639 -0.913 1.00 57.50 102 GLY A C 1
ATOM 794 O O . GLY A 1 102 ? -0.155 12.444 -1.019 1.00 57.50 102 GLY A O 1
ATOM 795 N N . THR A 1 103 ? -1.890 13.856 -1.051 1.00 50.06 103 THR A N 1
ATOM 796 C CA . T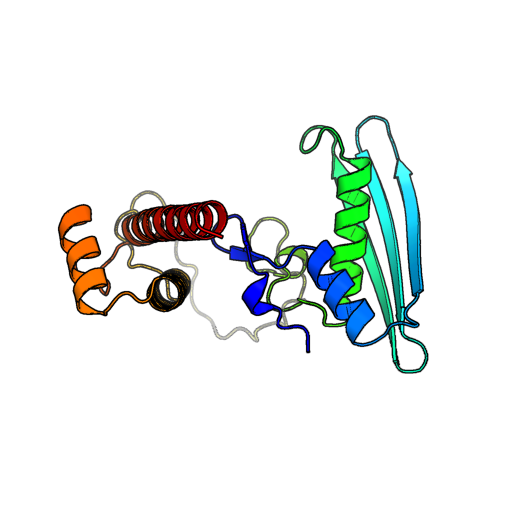HR A 1 103 ? -1.100 15.088 -1.244 1.00 50.06 103 THR A CA 1
ATOM 797 C C . THR A 1 103 ? -0.709 15.764 0.079 1.00 50.06 103 THR A C 1
ATOM 799 O O . THR A 1 103 ? -0.193 16.882 0.085 1.00 50.06 103 THR A O 1
ATOM 802 N N . ASP A 1 104 ? -1.066 15.146 1.202 1.00 47.00 104 ASP A N 1
ATOM 803 C CA . ASP A 1 104 ? -1.147 15.712 2.551 1.00 47.00 104 ASP A CA 1
ATOM 804 C C . ASP A 1 104 ? 0.029 15.330 3.467 1.00 47.00 104 ASP A C 1
ATOM 806 O O . ASP A 1 104 ? 0.163 15.891 4.555 1.00 47.00 104 ASP A O 1
ATOM 810 N N . GLN A 1 105 ? 0.926 14.452 3.010 1.00 48.47 105 GLN A N 1
ATOM 811 C CA . GLN A 1 105 ? 2.179 14.099 3.689 1.00 48.47 105 GLN A CA 1
ATOM 812 C C . GLN A 1 105 ? 3.354 14.571 2.823 1.00 48.47 105 GLN A C 1
ATOM 814 O O . GLN A 1 105 ? 3.772 13.895 1.892 1.00 48.47 105 GLN A O 1
ATOM 819 N N . GLY A 1 106 ? 3.789 15.815 3.033 1.00 47.12 106 GLY A N 1
ATOM 820 C CA . GLY A 1 106 ? 4.671 16.529 2.106 1.00 47.12 106 GLY A CA 1
ATOM 821 C C . GLY A 1 106 ? 6.039 15.880 1.849 1.00 47.12 106 GLY A C 1
ATOM 822 O O . GLY A 1 106 ? 6.741 15.527 2.782 1.00 47.12 106 GLY A O 1
ATOM 823 N N . GLU A 1 107 ? 6.400 15.800 0.565 1.00 44.59 107 GLU A N 1
ATOM 824 C CA . GLU A 1 107 ? 7.580 16.421 -0.089 1.00 44.59 107 GLU A CA 1
ATOM 825 C C . GLU A 1 107 ? 7.395 16.329 -1.623 1.00 44.59 107 GLU A C 1
ATOM 827 O O . GLU A 1 107 ? 7.764 17.227 -2.378 1.00 44.59 107 GLU A O 1
ATOM 832 N N . PHE A 1 108 ? 6.648 15.317 -2.078 1.00 45.34 108 PHE A N 1
ATOM 833 C CA . PHE A 1 108 ? 6.116 15.211 -3.437 1.00 45.34 108 PHE A CA 1
ATOM 834 C C . PHE A 1 108 ? 4.795 15.983 -3.538 1.00 45.34 108 PHE A C 1
ATOM 836 O O . PHE A 1 108 ? 3.708 15.467 -3.291 1.00 45.34 108 PHE A O 1
ATOM 843 N N . GLY A 1 109 ? 4.917 17.285 -3.799 1.00 41.31 109 GLY A N 1
ATOM 844 C CA . GLY A 1 109 ? 3.813 18.238 -3.803 1.00 41.31 109 GLY A CA 1
ATOM 845 C C . GLY A 1 109 ? 2.638 17.862 -4.713 1.00 41.31 109 GLY A C 1
ATOM 846 O O . GLY A 1 109 ? 2.826 17.374 -5.819 1.00 41.31 109 GLY A O 1
ATOM 847 N N . ARG A 1 110 ? 1.428 18.164 -4.219 1.00 45.06 110 ARG A N 1
ATOM 848 C CA . ARG A 1 110 ? 0.170 18.413 -4.955 1.00 45.06 110 ARG A CA 1
ATOM 849 C C . ARG A 1 110 ? 0.132 17.867 -6.393 1.00 45.06 110 ARG A C 1
ATOM 851 O O . ARG A 1 110 ? 0.515 18.567 -7.327 1.00 45.06 110 ARG A O 1
ATOM 858 N N . SER A 1 111 ? -0.423 16.670 -6.563 1.00 46.09 111 SER A N 1
ATOM 859 C CA . SER A 1 111 ? -0.683 16.055 -7.872 1.00 46.09 111 SER A CA 1
ATOM 860 C C . SER A 1 111 ? -1.958 16.547 -8.569 1.00 46.09 111 SER A C 1
ATOM 862 O O . SER A 1 111 ? -2.154 16.219 -9.735 1.00 46.09 111 SER A O 1
ATOM 864 N N . ASP A 1 112 ? -2.787 17.370 -7.920 1.00 49.69 112 ASP A N 1
ATOM 865 C CA . ASP A 1 112 ? -3.947 17.988 -8.566 1.00 49.69 112 ASP A CA 1
ATOM 866 C C . ASP A 1 112 ? -3.617 19.425 -8.973 1.00 49.69 112 ASP A C 1
ATOM 868 O O . ASP A 1 112 ? -3.292 20.284 -8.142 1.00 49.69 112 ASP A O 1
ATOM 872 N N . ALA A 1 113 ? -3.663 19.671 -10.285 1.00 43.19 113 ALA A N 1
ATOM 873 C CA . ALA A 1 113 ? -3.415 20.972 -10.887 1.00 43.19 113 ALA A CA 1
ATOM 874 C C . ALA A 1 113 ? -4.212 22.057 -10.149 1.00 43.19 113 ALA A C 1
ATOM 876 O O . ALA A 1 113 ? -5.429 21.959 -9.987 1.00 43.19 113 ALA A O 1
ATOM 877 N N . ARG A 1 114 ? -3.530 23.119 -9.701 1.00 41.66 114 ARG A N 1
ATOM 878 C CA . ARG A 1 114 ? -4.222 24.280 -9.133 1.00 41.66 114 ARG A CA 1
ATOM 879 C C . ARG A 1 114 ? -5.163 24.838 -10.201 1.00 41.66 114 ARG A C 1
ATOM 881 O O . ARG A 1 114 ? -4.693 25.355 -11.211 1.00 41.66 114 ARG A O 1
ATOM 888 N N . VAL A 1 115 ? -6.471 24.798 -9.959 1.00 50.81 115 VAL A N 1
ATOM 889 C CA . VAL A 1 115 ? -7.395 25.706 -10.647 1.00 50.81 115 VAL A CA 1
ATOM 890 C C . VAL A 1 115 ? -6.966 27.139 -10.302 1.00 50.81 115 VAL A C 1
ATOM 892 O O . VAL A 1 115 ? -6.783 27.432 -9.114 1.00 50.81 115 VAL A O 1
ATOM 895 N N . PRO A 1 116 ? -6.724 28.030 -11.284 1.00 44.38 116 PRO A N 1
ATOM 896 C CA . PRO A 1 116 ? -6.349 29.404 -10.990 1.00 44.38 116 PRO A CA 1
ATOM 897 C C . PRO A 1 116 ? -7.432 30.055 -10.131 1.00 44.38 116 PRO A C 1
ATOM 899 O O . PRO A 1 116 ? -8.576 30.202 -10.559 1.00 44.38 116 PRO A O 1
ATOM 902 N N . ALA A 1 117 ? -7.073 30.446 -8.911 1.00 49.94 117 ALA A N 1
ATOM 903 C CA . ALA A 1 117 ? -7.894 31.364 -8.146 1.00 49.94 117 ALA A CA 1
ATOM 904 C C . ALA A 1 117 ? -7.840 32.709 -8.877 1.00 49.94 117 ALA A C 1
ATOM 906 O O . ALA A 1 117 ? -6.768 33.305 -8.994 1.00 49.94 117 ALA A O 1
ATOM 907 N N . LEU A 1 118 ? -8.976 33.169 -9.401 1.00 39.19 118 LEU A N 1
ATOM 908 C CA . LEU A 1 118 ? -9.123 34.552 -9.841 1.00 39.19 118 LEU A CA 1
ATOM 909 C C . LEU A 1 118 ? -8.715 35.450 -8.663 1.00 39.19 118 LEU A C 1
ATOM 911 O O . LEU A 1 118 ? -9.318 35.391 -7.593 1.00 39.19 118 LEU A O 1
ATOM 915 N N . GLN A 1 119 ? -7.628 36.203 -8.839 1.00 42.12 119 GLN A N 1
ATOM 916 C CA . GLN A 1 119 ? -7.052 37.071 -7.817 1.00 42.12 119 GLN A CA 1
ATOM 917 C C . GLN A 1 119 ? -8.069 38.134 -7.389 1.00 42.12 119 GLN A C 1
ATOM 919 O O . GLN A 1 119 ? -8.367 39.055 -8.144 1.00 42.12 119 GLN A O 1
ATOM 924 N N . ALA A 1 120 ? -8.536 38.047 -6.147 1.00 38.59 120 ALA A N 1
ATOM 925 C CA . ALA A 1 120 ? -8.947 39.213 -5.377 1.00 38.59 120 ALA A CA 1
ATOM 926 C C . ALA A 1 120 ? -7.865 39.425 -4.312 1.00 38.59 120 ALA A C 1
ATOM 928 O O . ALA A 1 120 ? -7.593 38.534 -3.508 1.00 38.59 120 ALA A O 1
ATOM 929 N N . GLY A 1 121 ? -7.158 40.550 -4.418 1.00 42.16 121 GLY A N 1
ATOM 930 C CA . GLY A 1 121 ? -5.905 40.816 -3.719 1.00 42.16 121 GLY A CA 1
ATOM 931 C C . GLY A 1 121 ? -5.988 40.832 -2.192 1.00 42.16 121 GLY A C 1
ATOM 932 O O . GLY A 1 121 ? -6.986 41.257 -1.618 1.00 42.16 121 GLY A O 1
ATOM 933 N N . ASN A 1 122 ? -4.897 40.399 -1.554 1.00 36.47 122 ASN A N 1
ATOM 934 C CA . ASN A 1 122 ? -4.192 41.169 -0.526 1.00 36.47 122 ASN A CA 1
ATOM 935 C C . ASN A 1 122 ? -2.883 40.467 -0.107 1.00 36.47 122 ASN A C 1
ATOM 937 O O . ASN A 1 122 ? -2.892 39.284 0.214 1.00 36.47 122 ASN A O 1
ATOM 941 N N . GLU A 1 123 ? -1.801 41.250 -0.166 1.00 32.78 123 GLU A N 1
ATOM 942 C CA . GLU A 1 123 ? -0.473 41.218 0.484 1.00 32.78 123 GLU A CA 1
ATOM 943 C C . GLU A 1 123 ? 0.138 39.907 1.059 1.00 32.78 123 GLU A C 1
ATOM 945 O O . GLU A 1 123 ? -0.510 39.165 1.799 1.00 32.78 123 GLU A O 1
ATOM 950 N N . PRO A 1 124 ? 1.448 39.653 0.825 1.00 34.28 124 PRO A N 1
ATOM 951 C CA . PRO A 1 124 ? 2.159 38.489 1.350 1.00 34.28 124 PRO A CA 1
ATOM 952 C C . PRO A 1 124 ? 2.525 38.645 2.837 1.00 34.28 124 PRO A C 1
ATOM 954 O O . PRO A 1 124 ? 3.184 39.601 3.243 1.00 34.28 124 PRO A O 1
ATOM 957 N N . VAL A 1 125 ? 2.162 37.657 3.660 1.00 34.94 125 VAL A N 1
ATOM 958 C CA . VAL A 1 125 ? 2.587 37.579 5.067 1.00 34.94 125 VAL A CA 1
ATOM 959 C C . VAL A 1 125 ? 3.982 36.942 5.161 1.00 34.94 125 VAL A C 1
ATOM 961 O O . VAL A 1 125 ? 4.208 35.835 4.674 1.00 34.94 125 VAL A O 1
ATOM 964 N N . SER A 1 126 ? 4.910 37.664 5.798 1.00 36.97 126 SER A N 1
ATOM 965 C CA . SER A 1 126 ? 6.311 37.289 6.042 1.00 36.97 126 SER A CA 1
ATOM 966 C C . SER A 1 126 ? 6.497 35.961 6.789 1.00 36.97 126 SER A C 1
ATOM 968 O O . SER A 1 126 ? 5.841 35.674 7.786 1.00 36.97 126 SER A O 1
ATOM 970 N N . ILE A 1 127 ? 7.500 35.204 6.341 1.00 35.62 127 ILE A N 1
ATOM 971 C CA . ILE A 1 127 ? 7.805 33.797 6.668 1.00 35.62 127 ILE A CA 1
ATOM 972 C C . ILE A 1 127 ? 8.669 33.600 7.933 1.00 35.62 127 ILE A C 1
ATOM 974 O O . ILE A 1 127 ? 9.202 32.518 8.169 1.00 35.62 127 ILE A O 1
ATOM 978 N N . ASN A 1 128 ? 8.813 34.621 8.778 1.00 35.16 128 ASN A N 1
ATOM 979 C CA . ASN A 1 128 ? 9.687 34.564 9.955 1.00 35.16 128 ASN A CA 1
ATOM 980 C C . ASN A 1 128 ? 8.902 34.298 11.249 1.00 35.16 128 ASN A C 1
ATOM 982 O O . ASN A 1 128 ? 8.660 35.219 12.023 1.00 35.16 128 ASN A O 1
ATOM 986 N N . SER A 1 129 ? 8.524 33.040 11.509 1.00 36.97 129 SER A N 1
ATOM 987 C CA . SER A 1 129 ? 8.256 32.543 12.880 1.00 36.97 129 SER A CA 1
ATOM 988 C C . SER A 1 129 ? 8.175 31.005 12.961 1.00 36.97 129 SER A C 1
ATOM 990 O O . SER A 1 129 ? 7.194 30.432 13.419 1.00 36.97 129 SER A O 1
ATOM 992 N N . LEU A 1 130 ? 9.232 30.297 12.548 1.00 37.09 130 LEU A N 1
ATOM 993 C CA . LEU A 1 130 ? 9.323 28.826 12.672 1.00 37.09 130 LEU A CA 1
ATOM 994 C C . LEU A 1 130 ? 10.016 28.334 13.961 1.00 37.09 130 LEU A C 1
ATOM 996 O O . LEU A 1 130 ? 10.312 27.151 14.082 1.00 37.09 130 LEU A O 1
ATOM 1000 N N . ALA A 1 131 ? 10.240 29.202 14.951 1.00 35.34 131 ALA A N 1
ATOM 1001 C CA . ALA A 1 131 ? 10.947 28.844 16.190 1.00 35.34 131 ALA A CA 1
ATOM 1002 C C . ALA A 1 131 ? 10.065 28.800 17.457 1.00 35.34 131 ALA A C 1
ATOM 1004 O O . ALA A 1 131 ? 10.593 28.704 18.561 1.00 35.34 131 ALA A O 1
ATOM 1005 N N . ALA A 1 132 ? 8.733 28.844 17.331 1.00 40.94 132 ALA A N 1
ATOM 1006 C CA . ALA A 1 132 ? 7.826 28.738 18.478 1.00 40.94 132 ALA A CA 1
ATOM 1007 C C . ALA A 1 132 ? 6.504 28.040 18.107 1.00 40.94 132 ALA A C 1
ATOM 1009 O O . ALA A 1 132 ? 5.517 28.697 17.798 1.00 40.94 132 ALA A O 1
ATOM 1010 N N . SER A 1 133 ? 6.454 26.703 18.117 1.00 43.09 133 SER A N 1
ATOM 1011 C CA . SER A 1 133 ? 5.162 25.987 18.037 1.00 43.09 133 SER A CA 1
ATOM 1012 C C . SER A 1 133 ? 5.155 24.592 18.679 1.00 43.09 133 SER A C 1
ATOM 1014 O O . SER A 1 133 ? 4.415 23.706 18.261 1.00 43.09 133 SER A O 1
ATOM 1016 N N . SER A 1 134 ? 5.910 24.392 19.764 1.00 46.38 134 SER A N 1
ATOM 1017 C CA . SER A 1 134 ? 5.718 23.228 20.649 1.00 46.38 134 SER A CA 1
ATOM 1018 C C . SER A 1 134 ? 4.452 23.326 21.517 1.00 46.38 134 SER A C 1
ATOM 1020 O O . SER A 1 134 ? 4.094 22.353 22.167 1.00 46.38 134 SER A O 1
ATOM 1022 N N . ALA A 1 135 ? 3.774 24.479 21.515 1.00 50.03 135 ALA A N 1
ATOM 1023 C CA . ALA A 1 135 ? 2.563 24.770 22.289 1.00 50.03 135 ALA A CA 1
ATOM 1024 C C . ALA A 1 135 ? 1.302 24.923 21.414 1.00 50.03 135 ALA A C 1
ATOM 1026 O O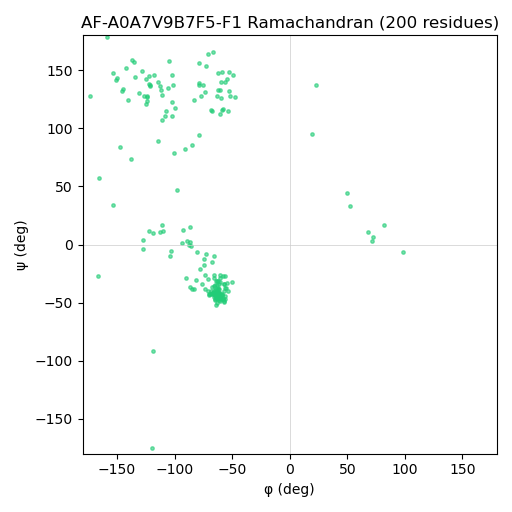 . ALA A 1 135 ? 0.319 25.512 21.846 1.00 50.03 135 ALA A O 1
ATOM 1027 N N . ALA A 1 136 ? 1.334 24.458 20.160 1.00 64.56 136 ALA A N 1
ATOM 1028 C CA . ALA A 1 136 ? 0.140 24.456 19.321 1.00 64.56 136 ALA A CA 1
ATOM 1029 C C . ALA A 1 136 ? -0.803 23.321 19.748 1.00 64.56 136 ALA A C 1
ATOM 1031 O O . ALA A 1 136 ? -0.346 22.194 19.979 1.00 64.56 136 ALA A O 1
ATOM 1032 N N . ASP A 1 137 ? -2.103 23.614 19.804 1.00 74.94 137 ASP A N 1
AT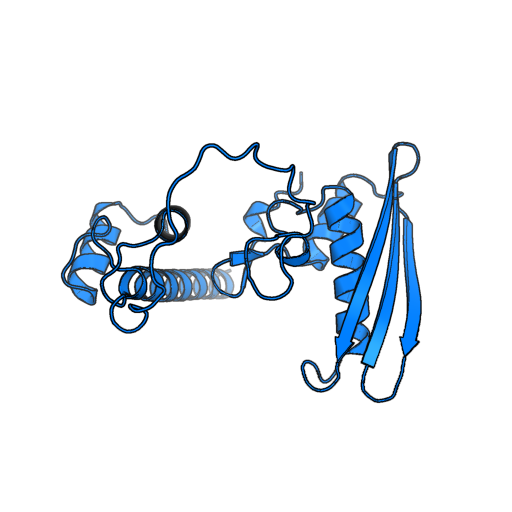OM 1033 C CA . ASP A 1 137 ? -3.154 22.644 20.118 1.00 74.94 137 ASP A CA 1
ATOM 1034 C C . ASP A 1 137 ? -3.069 21.400 19.225 1.00 74.94 137 ASP A C 1
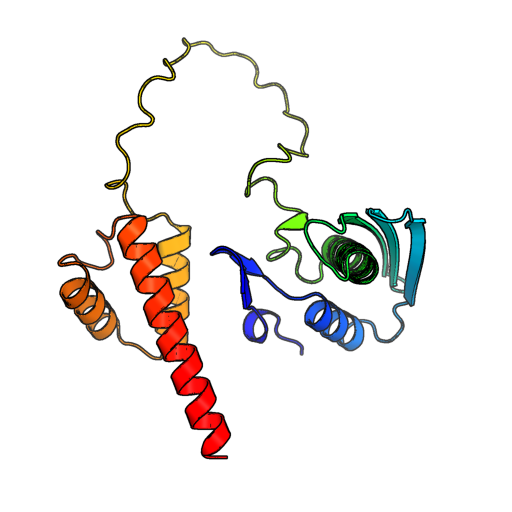ATOM 1036 O O . ASP A 1 137 ? -2.661 21.455 18.052 1.00 74.94 137 ASP A O 1
ATOM 1040 N N . SER A 1 138 ? -3.478 20.263 19.790 1.00 77.69 138 SER A N 1
ATOM 1041 C CA . SER A 1 138 ? -3.620 19.001 19.069 1.00 77.69 138 SER A CA 1
ATOM 1042 C C . SER A 1 138 ? -4.420 19.186 17.777 1.00 77.69 138 SER A C 1
ATOM 1044 O O . SER A 1 138 ? -5.326 20.014 17.666 1.00 77.69 138 SER A O 1
ATOM 1046 N N . THR A 1 139 ? -4.070 18.421 16.751 1.00 76.62 139 THR A N 1
ATOM 1047 C CA . THR A 1 139 ? -4.787 18.449 15.469 1.00 76.62 139 THR A CA 1
ATOM 1048 C C . THR A 1 139 ? -6.083 17.634 15.549 1.00 76.62 139 THR A C 1
ATOM 1050 O O . THR A 1 139 ? -6.183 16.687 16.333 1.00 76.62 139 THR A O 1
ATOM 1053 N N . ASP A 1 140 ? -7.066 17.931 14.689 1.00 69.50 140 ASP A N 1
ATOM 1054 C CA . ASP A 1 140 ? -8.308 17.137 14.582 1.00 69.50 140 ASP A CA 1
ATOM 1055 C C . ASP A 1 140 ? -8.034 15.652 14.334 1.00 69.50 140 ASP A C 1
ATOM 1057 O O . ASP A 1 140 ? -8.757 14.776 14.811 1.00 69.50 140 ASP A O 1
ATOM 1061 N N . ARG A 1 141 ? -6.951 15.364 13.610 1.00 65.50 141 ARG A N 1
ATOM 1062 C CA . ARG A 1 141 ? -6.487 14.008 13.336 1.00 65.50 141 ARG A CA 1
ATOM 1063 C C . ARG A 1 141 ? -6.048 13.287 14.609 1.00 65.50 141 ARG A C 1
ATOM 1065 O O . ARG A 1 141 ? -6.479 12.161 14.840 1.00 65.50 141 ARG A O 1
ATOM 1072 N N . GLN A 1 142 ? -5.240 13.942 15.443 1.00 72.12 142 GLN A N 1
ATOM 1073 C CA . GLN A 1 142 ? -4.798 13.387 16.725 1.00 72.12 142 GLN A CA 1
ATOM 1074 C C . GLN A 1 142 ? -5.987 13.142 17.662 1.00 72.12 142 GLN A C 1
ATOM 1076 O O . GLN A 1 142 ? -6.082 12.069 18.252 1.00 72.12 142 GLN A O 1
ATOM 1081 N N . ARG A 1 143 ? -6.950 14.073 17.721 1.00 79.31 143 ARG A N 1
ATOM 1082 C CA . ARG A 1 143 ? -8.188 13.892 18.499 1.00 79.31 143 ARG A CA 1
ATOM 1083 C C . ARG A 1 143 ? -9.009 12.687 18.035 1.00 79.31 143 ARG A C 1
ATOM 1085 O O . ARG A 1 143 ? -9.449 11.894 18.865 1.00 79.31 143 ARG A O 1
ATOM 1092 N N . LYS A 1 144 ? -9.182 12.512 16.719 1.00 76.50 144 LYS A N 1
ATOM 1093 C CA . LYS A 1 144 ? -9.880 11.345 16.150 1.00 76.50 144 LYS A CA 1
ATOM 1094 C C . LYS A 1 144 ? -9.164 10.034 16.476 1.00 76.50 144 LYS A C 1
ATOM 1096 O O . LYS A 1 144 ? -9.822 9.065 16.838 1.00 76.50 144 LYS A O 1
ATOM 1101 N N . LEU A 1 145 ? -7.834 10.003 16.385 1.00 73.69 145 LEU A N 1
ATOM 1102 C CA . LEU A 1 145 ? -7.058 8.797 16.680 1.00 73.69 145 LEU A CA 1
ATOM 1103 C C . LEU A 1 145 ? -7.139 8.407 18.162 1.00 73.69 145 LEU A C 1
ATOM 1105 O O . LEU A 1 145 ? -7.336 7.235 18.471 1.00 73.69 145 LEU A O 1
ATOM 1109 N N . ILE A 1 146 ? -7.069 9.385 19.068 1.00 83.75 146 ILE A N 1
ATOM 1110 C CA . ILE A 1 146 ? -7.288 9.167 20.504 1.00 83.75 146 ILE A CA 1
ATOM 1111 C C . ILE A 1 146 ? -8.690 8.587 20.752 1.00 83.75 146 ILE A C 1
ATOM 1113 O O . ILE A 1 146 ? -8.829 7.639 21.521 1.00 83.75 146 ILE A O 1
ATOM 1117 N N . ALA A 1 147 ? -9.722 9.096 20.069 1.00 78.25 147 ALA A N 1
ATOM 1118 C CA . ALA A 1 147 ? -11.085 8.581 20.204 1.00 78.25 147 ALA A CA 1
ATOM 1119 C C . ALA A 1 147 ? -11.223 7.121 19.733 1.00 78.25 147 ALA A C 1
ATOM 1121 O O . ALA A 1 147 ? -11.879 6.332 20.410 1.00 78.25 147 ALA A O 1
ATOM 1122 N N . ILE A 1 148 ? -10.572 6.752 18.624 1.00 76.94 148 ILE A N 1
ATOM 1123 C CA . ILE A 1 148 ? -10.550 5.370 18.114 1.00 76.94 148 ILE A CA 1
ATOM 1124 C C . ILE A 1 148 ? -9.822 4.442 19.094 1.00 76.94 148 ILE A C 1
ATOM 1126 O O . ILE A 1 148 ? -10.323 3.369 19.415 1.00 76.94 148 ILE A O 1
ATOM 1130 N N . LEU A 1 149 ? -8.650 4.845 19.592 1.00 80.00 149 LEU A N 1
ATOM 1131 C CA . LEU A 1 149 ? -7.870 4.027 20.527 1.00 80.00 149 LEU A CA 1
ATOM 1132 C C . LEU A 1 149 ? -8.586 3.844 21.867 1.00 80.00 149 LEU A C 1
ATOM 1134 O O . LEU A 1 149 ? -8.533 2.760 22.440 1.00 80.00 149 LEU A O 1
ATOM 1138 N N . LYS A 1 150 ? -9.298 4.875 22.336 1.00 84.94 150 LYS A N 1
ATOM 1139 C CA . LYS A 1 150 ? -10.162 4.789 23.515 1.00 84.94 150 LYS A CA 1
ATOM 1140 C C . LYS A 1 150 ? -11.217 3.690 23.352 1.00 84.94 150 LYS A C 1
ATOM 1142 O O . LYS A 1 150 ? -11.365 2.860 24.243 1.00 84.94 150 LYS A O 1
ATOM 1147 N N . ASP A 1 151 ? -11.912 3.681 22.214 1.00 79.69 151 ASP A N 1
ATOM 1148 C CA . ASP A 1 151 ? -12.955 2.695 21.909 1.00 79.69 151 ASP A CA 1
ATOM 1149 C C . ASP A 1 151 ? -12.385 1.269 21.841 1.00 79.69 151 ASP A C 1
ATOM 1151 O O . ASP A 1 151 ? -12.866 0.360 22.515 1.00 79.69 151 ASP A O 1
ATOM 1155 N N . GLN A 1 152 ? -11.262 1.094 21.138 1.00 77.94 152 GLN A N 1
ATOM 1156 C CA . GLN A 1 152 ? -10.594 -0.205 20.998 1.00 77.94 152 GLN A CA 1
ATOM 1157 C C . GLN A 1 152 ? -10.071 -0.781 22.320 1.00 77.94 152 GLN A C 1
ATOM 1159 O O . GLN A 1 152 ? -10.027 -1.998 22.481 1.00 77.94 152 GLN A O 1
ATOM 1164 N N . LEU A 1 153 ? -9.678 0.079 23.260 1.00 82.75 153 LEU A N 1
ATOM 1165 C CA . LEU A 1 153 ? -9.235 -0.315 24.599 1.00 82.75 153 LEU A CA 1
ATOM 1166 C C . LEU A 1 153 ? -10.390 -0.442 25.600 1.00 82.75 153 LEU A C 1
ATOM 1168 O O . LEU A 1 153 ? -10.142 -0.758 26.762 1.00 82.75 153 LEU A O 1
ATOM 1172 N N . SER A 1 154 ? -11.633 -0.182 25.173 1.00 84.50 154 SER A N 1
ATOM 1173 C CA . SER A 1 154 ? -12.805 -0.107 26.054 1.00 84.50 154 SER A CA 1
ATOM 1174 C C . SER A 1 154 ? -12.601 0.853 27.238 1.00 84.50 154 SER A C 1
ATOM 1176 O O . SER A 1 154 ? -13.106 0.614 28.332 1.00 84.50 154 SER A O 1
ATOM 1178 N N . LEU A 1 155 ? -11.841 1.934 27.028 1.00 81.94 155 LEU A N 1
ATOM 1179 C CA . LEU A 1 155 ? -11.582 2.948 28.050 1.00 81.94 155 LEU A CA 1
ATOM 1180 C C . LEU A 1 155 ? -12.776 3.895 28.170 1.00 81.94 155 LEU A C 1
ATOM 1182 O O . LEU A 1 155 ? -13.322 4.369 27.165 1.00 81.94 155 LEU A O 1
ATOM 1186 N N . SER A 1 156 ? -13.158 4.234 29.401 1.00 82.62 156 SER A N 1
ATOM 1187 C CA . SER A 1 156 ? -14.142 5.291 29.616 1.00 82.62 156 SER A CA 1
ATOM 1188 C C . SER A 1 156 ? -13.543 6.671 29.296 1.00 82.62 156 SER A C 1
ATOM 1190 O O . SER A 1 156 ? -12.327 6.849 29.167 1.00 82.62 156 SER A O 1
ATOM 1192 N N . ALA A 1 157 ? -14.405 7.679 29.128 1.00 75.75 157 ALA A N 1
ATOM 1193 C CA . ALA A 1 157 ? -13.944 9.059 28.962 1.00 75.75 157 ALA A CA 1
ATOM 1194 C C . ALA A 1 157 ? -13.175 9.560 30.202 1.00 75.75 157 ALA A C 1
ATOM 1196 O O . ALA A 1 157 ? -12.220 10.324 30.052 1.00 75.75 157 ALA A O 1
ATOM 1197 N N . ASP A 1 158 ? -13.546 9.073 31.387 1.00 76.50 158 ASP A N 1
ATOM 1198 C CA . ASP A 1 158 ? -12.926 9.434 32.663 1.00 76.50 158 ASP A CA 1
ATOM 1199 C C . ASP A 1 158 ? -11.543 8.790 32.826 1.00 76.50 158 ASP A C 1
ATOM 1201 O O . ASP A 1 158 ? -10.599 9.455 33.259 1.00 76.50 158 ASP A O 1
ATOM 1205 N N . ASP A 1 159 ? -11.374 7.541 32.381 1.00 79.00 159 ASP A N 1
ATOM 1206 C CA . ASP A 1 159 ? -10.070 6.861 32.393 1.00 79.00 159 ASP A CA 1
ATOM 1207 C C . ASP A 1 159 ? -9.079 7.569 31.465 1.00 79.00 159 ASP A C 1
ATOM 1209 O O . ASP A 1 159 ? -7.926 7.812 31.822 1.00 79.00 159 ASP A O 1
ATOM 1213 N N . LEU A 1 160 ? -9.537 7.961 30.273 1.00 78.19 160 LEU A N 1
ATOM 1214 C CA . LEU A 1 160 ? -8.715 8.705 29.323 1.00 78.19 160 LEU A CA 1
ATOM 1215 C C . LEU A 1 160 ? -8.344 10.097 29.863 1.00 78.19 160 LEU A C 1
ATOM 1217 O O . LEU A 1 160 ? -7.212 10.549 29.683 1.00 78.19 160 LEU A O 1
ATOM 1221 N N . GLY A 1 161 ? -9.285 10.761 30.542 1.00 76.56 161 GLY A N 1
ATOM 1222 C CA . GLY A 1 161 ? -9.051 12.029 31.231 1.00 76.56 161 GLY A CA 1
ATOM 1223 C C . GLY A 1 161 ? -8.018 11.907 32.350 1.00 76.56 161 GLY A C 1
ATOM 1224 O O . GLY A 1 161 ? -7.139 12.763 32.467 1.00 76.56 161 GLY A O 1
ATOM 1225 N N . THR A 1 162 ? -8.076 10.817 33.115 1.00 79.75 162 THR A N 1
ATOM 1226 C CA . THR A 1 162 ? -7.116 10.499 34.180 1.00 79.75 162 THR A CA 1
ATOM 1227 C C . THR A 1 162 ? -5.717 10.305 33.603 1.00 79.75 162 THR A C 1
ATOM 1229 O O . THR A 1 162 ? -4.794 11.000 34.015 1.00 79.75 162 THR A O 1
ATOM 1232 N N . ILE A 1 163 ? -5.573 9.485 32.556 1.00 76.81 163 ILE A N 1
ATOM 1233 C CA . ILE A 1 163 ? -4.281 9.245 31.889 1.00 76.81 163 ILE A CA 1
ATOM 1234 C C . ILE A 1 163 ? -3.688 10.553 31.341 1.00 76.81 163 ILE A C 1
ATOM 1236 O O . ILE A 1 163 ? -2.494 10.809 31.497 1.00 76.81 163 ILE A O 1
ATOM 1240 N N . ALA A 1 164 ? -4.505 11.404 30.712 1.00 78.00 164 ALA A N 1
ATOM 1241 C CA . ALA A 1 164 ? -4.032 12.682 30.183 1.00 78.00 164 ALA A CA 1
ATOM 1242 C C . ALA A 1 164 ? -3.578 13.645 31.297 1.00 78.00 164 ALA A C 1
ATOM 1244 O O . ALA A 1 164 ? -2.537 14.293 31.175 1.00 78.00 164 ALA A O 1
ATOM 1245 N N . THR A 1 165 ? -4.320 13.685 32.406 1.00 78.69 165 THR A N 1
ATOM 1246 C CA . THR A 1 165 ? -4.004 14.541 33.556 1.00 78.69 165 THR A CA 1
ATOM 1247 C C . THR A 1 165 ? -2.752 14.057 34.289 1.00 78.69 165 THR A C 1
ATOM 1249 O O . THR A 1 165 ? -1.896 14.869 34.624 1.00 78.69 165 THR A O 1
ATOM 1252 N N . GLU A 1 166 ? -2.599 12.748 34.492 1.00 77.38 166 GLU A N 1
ATOM 1253 C CA . GLU A 1 166 ? -1.443 12.154 35.174 1.00 77.38 166 GLU A CA 1
ATOM 1254 C C . GLU A 1 166 ? -0.141 12.326 34.384 1.00 77.38 166 GLU A C 1
ATOM 1256 O O . GLU A 1 166 ? 0.895 12.649 34.963 1.00 77.38 166 GLU A O 1
ATOM 1261 N N . HIS A 1 167 ? -0.183 12.137 33.063 1.00 73.31 167 HIS A N 1
ATOM 1262 C CA . HIS A 1 167 ? 1.023 12.159 32.233 1.00 73.31 167 HIS A CA 1
ATOM 1263 C C . HIS A 1 167 ? 1.386 13.545 31.690 1.00 73.31 167 HIS A C 1
ATOM 1265 O O . HIS A 1 167 ? 2.566 13.809 31.456 1.00 73.31 167 HIS A O 1
ATOM 1271 N N . PHE A 1 168 ? 0.401 14.425 31.478 1.00 78.31 168 PHE A N 1
ATOM 1272 C CA . PHE A 1 168 ? 0.609 15.713 30.803 1.00 78.31 168 PHE A CA 1
ATOM 1273 C C . PHE A 1 168 ? 0.076 16.914 31.591 1.00 78.31 168 PHE A C 1
ATOM 1275 O O . PHE A 1 168 ? 0.248 18.049 31.152 1.00 78.31 168 PHE A O 1
ATOM 1282 N N . GLY A 1 169 ? -0.576 16.700 32.740 1.00 71.56 169 GLY A N 1
ATOM 1283 C CA . GLY A 1 169 ? -1.108 17.774 33.585 1.00 71.56 169 GLY A CA 1
ATOM 1284 C C . GLY A 1 169 ? -2.273 18.557 32.969 1.00 71.56 169 GLY A C 1
ATOM 1285 O O . GLY A 1 169 ? -2.641 19.604 33.498 1.00 71.56 169 GLY A O 1
ATOM 1286 N N . THR A 1 170 ? -2.844 18.089 31.853 1.00 74.06 170 THR A N 1
ATOM 1287 C CA . THR A 1 170 ? -3.912 18.781 31.113 1.00 74.06 170 THR A CA 1
ATOM 1288 C C . THR A 1 170 ? -5.011 17.811 30.678 1.00 74.06 170 THR A C 1
ATOM 1290 O O . THR A 1 170 ? -4.808 16.599 30.603 1.00 74.06 170 THR A O 1
ATOM 1293 N N . ASN A 1 171 ? -6.206 18.340 30.399 1.00 75.75 171 ASN A N 1
ATOM 1294 C CA . ASN A 1 171 ? -7.311 17.534 29.886 1.00 75.75 171 ASN A CA 1
ATOM 1295 C C . ASN A 1 171 ? -7.068 17.137 28.417 1.00 75.75 171 ASN A C 1
ATOM 1297 O O . ASN A 1 171 ? -6.441 17.876 27.660 1.00 75.75 171 ASN A O 1
ATOM 1301 N N . VAL A 1 172 ? -7.653 16.017 27.981 1.00 72.06 172 VAL A N 1
ATOM 1302 C CA . VAL A 1 172 ? -7.596 15.501 26.600 1.00 72.06 172 VAL A CA 1
ATOM 1303 C C . VAL A 1 172 ? -7.958 16.564 25.550 1.00 72.06 172 VAL A C 1
ATOM 1305 O O . VAL A 1 172 ? -7.406 16.563 24.450 1.00 72.06 172 VAL A O 1
ATOM 1308 N N . THR A 1 173 ? -8.856 17.500 25.875 1.00 73.88 173 THR A N 1
ATOM 1309 C CA . THR A 1 173 ? -9.262 18.589 24.969 1.00 73.88 173 THR A CA 1
ATOM 1310 C C . THR A 1 173 ? -8.220 19.698 24.811 1.00 73.88 173 THR A C 1
ATOM 1312 O O . THR A 1 173 ? -8.314 20.467 23.860 1.00 73.88 173 THR A O 1
ATOM 1315 N N . GLN A 1 174 ? -7.248 19.794 25.720 1.00 75.50 174 GLN A N 1
ATOM 1316 C CA . GLN A 1 174 ? -6.218 20.842 25.771 1.00 75.50 174 GLN A CA 1
ATOM 1317 C C . GLN A 1 174 ? -4.811 20.312 25.474 1.00 75.50 174 GLN A C 1
ATOM 1319 O O . GLN A 1 174 ? -3.826 21.021 25.662 1.00 75.50 174 GLN A O 1
ATOM 1324 N N . LEU A 1 175 ? -4.701 19.068 25.006 1.00 80.38 175 LEU A N 1
ATOM 1325 C CA . LEU A 1 175 ? -3.409 18.484 24.674 1.00 80.38 175 LEU A CA 1
ATOM 1326 C C . LEU A 1 175 ? -2.741 19.273 23.550 1.00 80.38 175 LEU A C 1
ATOM 1328 O O . LEU A 1 175 ? -3.353 19.524 22.504 1.00 80.38 175 LEU A O 1
ATOM 1332 N N . THR A 1 176 ? -1.458 19.586 23.734 1.00 83.62 176 THR A N 1
ATOM 1333 C CA . THR A 1 176 ? -0.609 20.077 22.646 1.00 83.62 176 THR A CA 1
ATOM 1334 C C . THR A 1 176 ? -0.401 18.974 21.609 1.00 83.62 176 THR A C 1
ATOM 1336 O O . THR A 1 176 ? -0.627 17.789 21.871 1.00 83.62 176 THR A O 1
ATOM 1339 N N . ARG A 1 177 ? 0.093 19.320 20.415 1.00 75.75 177 ARG A N 1
ATOM 1340 C CA . ARG A 1 177 ? 0.464 18.302 19.413 1.00 75.75 177 ARG A CA 1
ATOM 1341 C C . ARG A 1 177 ? 1.460 17.278 19.955 1.00 75.75 177 ARG A C 1
ATOM 1343 O O . ARG A 1 177 ? 1.351 16.106 19.602 1.00 75.75 177 ARG A O 1
ATOM 1350 N N . LYS A 1 178 ? 2.419 17.702 20.782 1.00 76.31 178 LYS A N 1
ATOM 1351 C CA . LYS A 1 178 ? 3.444 16.818 21.352 1.00 76.31 178 LYS A CA 1
ATOM 1352 C C . LYS A 1 178 ? 2.842 15.860 22.382 1.00 76.31 178 LYS A C 1
ATOM 1354 O O . LYS A 1 178 ? 3.142 14.664 22.352 1.00 76.31 178 LYS A O 1
ATOM 1359 N N . ASP A 1 179 ? 1.966 16.370 23.239 1.00 80.12 179 ASP A N 1
ATOM 1360 C CA . ASP A 1 179 ? 1.330 15.579 24.295 1.00 80.12 179 ASP A CA 1
ATOM 1361 C C . ASP A 1 179 ? 0.316 14.601 23.702 1.00 80.12 179 ASP A C 1
ATOM 1363 O O . ASP A 1 179 ? 0.299 13.427 24.060 1.00 80.12 179 ASP A O 1
ATOM 1367 N N . ALA A 1 180 ? -0.447 15.037 22.695 1.00 80.50 180 ALA A N 1
ATOM 1368 C CA . ALA A 1 180 ? -1.361 14.169 21.965 1.00 80.50 180 ALA A CA 1
ATOM 1369 C C . ALA A 1 180 ? -0.626 13.011 21.271 1.00 80.50 180 ALA A C 1
ATOM 1371 O O . ALA A 1 180 ? -1.069 11.869 21.368 1.00 80.50 180 ALA A O 1
ATOM 1372 N N . SER A 1 181 ? 0.513 13.273 20.617 1.00 77.38 181 SER A N 1
ATOM 1373 C CA . SER A 1 181 ? 1.340 12.208 20.031 1.00 77.38 181 SER A CA 1
ATOM 1374 C C . SER A 1 181 ? 1.879 11.243 21.089 1.00 77.38 181 SER A C 1
ATOM 1376 O O . SER A 1 181 ? 1.848 10.034 20.881 1.00 77.38 181 SER A O 1
ATOM 1378 N N . SER A 1 182 ? 2.325 11.756 22.237 1.00 80.94 182 SER A N 1
ATOM 1379 C CA . SER A 1 182 ? 2.821 10.926 23.343 1.00 80.94 182 SER A CA 1
ATOM 1380 C C . SER A 1 182 ? 1.717 10.038 23.933 1.00 80.94 182 SER A C 1
ATOM 1382 O O . SER A 1 182 ? 1.940 8.851 24.168 1.00 80.94 182 SER A O 1
ATOM 1384 N N . LEU A 1 183 ? 0.506 10.582 24.103 1.00 83.19 183 LEU A N 1
ATOM 1385 C CA . LEU A 1 183 ? -0.660 9.837 24.577 1.00 83.19 183 LEU A CA 1
ATOM 1386 C C . LEU A 1 183 ? -1.066 8.727 23.597 1.00 83.19 183 LEU A C 1
ATOM 1388 O O . LEU A 1 183 ? -1.363 7.612 24.017 1.00 83.19 183 LEU A O 1
ATOM 1392 N N . ILE A 1 184 ? -1.045 9.009 22.290 1.00 82.31 184 ILE A N 1
ATOM 1393 C CA . ILE A 1 184 ? -1.329 8.013 21.245 1.00 82.31 184 ILE A CA 1
ATOM 1394 C C . ILE A 1 184 ? -0.363 6.826 21.347 1.00 82.31 184 ILE A C 1
ATOM 1396 O O . ILE A 1 184 ? -0.817 5.681 21.331 1.00 82.31 184 ILE A O 1
ATOM 1400 N N . THR A 1 185 ? 0.940 7.084 21.496 1.00 78.75 185 THR A N 1
ATOM 1401 C CA . THR A 1 185 ? 1.961 6.032 21.635 1.00 78.75 185 THR A CA 1
ATOM 1402 C C . THR A 1 185 ? 1.697 5.135 22.846 1.00 78.75 185 THR A C 1
ATOM 1404 O O . THR A 1 185 ? 1.772 3.911 22.741 1.00 78.75 185 THR A O 1
ATOM 1407 N N . GLU A 1 186 ? 1.329 5.717 23.988 1.00 81.81 186 GLU A N 1
ATOM 1408 C CA . GLU A 1 186 ? 1.034 4.950 25.204 1.00 81.81 186 GLU A CA 1
ATOM 1409 C C . GLU A 1 186 ? -0.233 4.089 25.056 1.00 81.81 186 GLU A C 1
ATOM 1411 O O . GLU A 1 186 ? -0.231 2.910 25.416 1.00 81.81 186 GLU A O 1
ATOM 1416 N N . LEU A 1 187 ? -1.305 4.625 24.462 1.00 83.69 187 LEU A N 1
ATOM 1417 C CA . LEU A 1 187 ? -2.523 3.849 24.197 1.00 83.69 187 LEU A CA 1
ATOM 1418 C C . LEU A 1 187 ? -2.255 2.683 23.229 1.00 83.69 187 LEU A C 1
ATOM 1420 O O . LEU A 1 187 ? -2.766 1.580 23.417 1.00 83.69 187 LEU A O 1
ATOM 1424 N N . GLN A 1 188 ? -1.410 2.889 22.217 1.00 78.69 188 GLN A N 1
ATOM 1425 C CA . GLN A 1 188 ? -1.005 1.824 21.296 1.00 78.69 188 GLN A CA 1
ATOM 1426 C C . GLN A 1 188 ? -0.200 0.724 21.992 1.00 78.69 188 GLN A C 1
ATOM 1428 O O . GLN A 1 188 ? -0.455 -0.457 21.752 1.00 78.69 188 GLN A O 1
ATOM 1433 N N . ARG A 1 189 ? 0.729 1.092 22.885 1.00 82.31 189 ARG A N 1
ATOM 1434 C CA . ARG A 1 189 ? 1.484 0.126 23.696 1.00 82.31 189 ARG A CA 1
ATOM 1435 C C . ARG A 1 189 ? 0.537 -0.764 24.504 1.00 82.31 189 ARG A C 1
ATOM 1437 O O . ARG A 1 189 ? 0.625 -1.986 24.413 1.00 82.31 189 ARG A O 1
ATOM 1444 N N . ARG A 1 190 ? -0.439 -0.163 25.197 1.00 84.31 190 ARG A N 1
ATOM 1445 C CA . ARG A 1 190 ? -1.455 -0.899 25.974 1.00 84.31 190 ARG A CA 1
ATOM 1446 C C . ARG A 1 190 ? -2.306 -1.824 25.108 1.00 84.31 190 ARG A C 1
ATOM 1448 O O . ARG A 1 190 ? -2.625 -2.934 25.526 1.00 84.31 190 ARG A O 1
ATOM 1455 N N . LYS A 1 191 ? -2.651 -1.395 23.890 1.00 83.19 191 LYS A N 1
ATOM 1456 C CA . LYS A 1 191 ? -3.411 -2.223 22.942 1.00 83.19 191 LYS A CA 1
ATOM 1457 C C . LYS A 1 191 ? -2.620 -3.466 22.543 1.00 83.19 191 LYS A C 1
ATOM 1459 O O . LYS A 1 191 ? -3.169 -4.566 22.541 1.00 83.19 191 LYS A O 1
ATOM 1464 N N . ASN A 1 192 ? -1.340 -3.295 22.223 1.00 75.38 192 ASN A N 1
ATOM 1465 C CA . ASN A 1 192 ? -0.473 -4.406 21.840 1.00 75.38 192 ASN A CA 1
ATOM 1466 C C . ASN A 1 192 ? -0.284 -5.393 23.004 1.00 75.38 192 ASN A C 1
ATOM 1468 O O . ASN A 1 192 ? -0.328 -6.601 22.789 1.00 75.38 192 ASN A O 1
ATOM 1472 N N . GLU A 1 193 ? -0.167 -4.893 24.237 1.00 80.62 193 GLU A N 1
ATOM 1473 C CA . GLU A 1 193 ? -0.068 -5.717 25.450 1.00 80.62 193 GLU A CA 1
ATOM 1474 C C . GLU A 1 193 ? -1.353 -6.511 25.735 1.00 80.62 193 GLU A C 1
ATOM 1476 O O . GLU A 1 193 ? -1.281 -7.709 26.008 1.00 80.62 193 GLU A O 1
ATOM 1481 N N . GLN A 1 194 ? -2.534 -5.898 25.592 1.00 78.81 194 GLN A N 1
ATOM 1482 C CA . GLN A 1 194 ? -3.815 -6.611 25.711 1.00 78.81 194 GLN A CA 1
ATOM 1483 C C . GLN A 1 194 ? -4.008 -7.661 24.606 1.00 78.81 194 GLN A C 1
ATOM 1485 O O . GLN A 1 194 ? -4.594 -8.717 24.848 1.00 78.81 194 GLN A O 1
ATOM 1490 N N . GLY A 1 195 ? -3.521 -7.383 23.393 1.00 71.94 195 GLY A N 1
ATOM 1491 C CA . GLY A 1 195 ? -3.537 -8.332 22.280 1.00 71.94 195 GLY A CA 1
ATOM 1492 C C . GLY A 1 195 ? -2.653 -9.553 22.538 1.00 71.94 195 GLY A C 1
ATOM 1493 O O . GLY A 1 195 ? -3.106 -10.678 22.334 1.00 71.94 195 GLY A O 1
ATOM 1494 N N . ALA A 1 196 ? -1.434 -9.341 23.043 1.00 68.75 196 ALA A N 1
ATOM 1495 C CA . ALA A 1 196 ? -0.497 -10.414 23.379 1.00 68.75 196 ALA A CA 1
ATOM 1496 C C . ALA A 1 196 ? -1.027 -11.309 24.515 1.00 68.75 196 ALA A C 1
ATOM 1498 O O . ALA A 1 196 ? -1.053 -12.529 24.379 1.00 68.75 196 ALA A O 1
ATOM 1499 N N . GLN A 1 197 ? -1.566 -10.713 25.585 1.00 66.44 197 GLN A N 1
ATOM 1500 C CA . GLN A 1 197 ? -2.132 -11.462 26.717 1.00 66.44 197 GLN A CA 1
ATOM 1501 C C . GLN A 1 197 ? -3.359 -12.307 26.332 1.00 66.44 197 GLN A C 1
ATOM 1503 O O . GLN A 1 197 ? -3.578 -13.375 26.898 1.00 66.44 197 GLN A O 1
ATOM 1508 N N . ARG A 1 198 ? -4.161 -11.862 25.355 1.00 62.12 198 ARG A N 1
ATOM 1509 C CA . ARG A 1 198 ? -5.298 -12.642 24.833 1.00 62.12 198 ARG A CA 1
ATOM 1510 C C . ARG A 1 198 ? -4.873 -13.815 23.947 1.00 62.12 198 ARG A C 1
ATOM 1512 O O . ARG A 1 198 ? -5.630 -14.773 23.850 1.00 62.12 198 ARG A O 1
ATOM 1519 N N . GLN A 1 199 ? -3.705 -13.744 23.308 1.00 57.75 199 GLN A N 1
ATOM 1520 C CA . GLN A 1 199 ? -3.167 -14.831 22.483 1.00 57.75 199 GLN A CA 1
ATOM 1521 C C . GLN A 1 199 ? -2.472 -15.912 23.318 1.00 57.75 199 GLN A C 1
ATOM 1523 O O . GLN A 1 199 ? -2.510 -17.072 22.935 1.00 57.75 199 GLN A O 1
ATOM 1528 N N . GLU A 1 200 ? -1.881 -15.558 24.461 1.00 57.91 200 GLU A N 1
ATOM 1529 C CA . GLU A 1 200 ? -1.263 -16.524 25.386 1.00 57.91 200 GLU A CA 1
ATOM 1530 C C . GLU A 1 200 ? -2.286 -17.278 26.255 1.00 57.91 200 GLU A C 1
ATOM 1532 O O . GLU A 1 200 ? -1.988 -18.351 26.775 1.00 57.91 200 GLU A O 1
ATOM 1537 N N . ALA A 1 201 ? -3.490 -16.722 26.422 1.00 55.56 201 ALA A N 1
ATOM 1538 C CA . ALA A 1 201 ? -4.571 -17.307 27.217 1.00 55.56 201 ALA A CA 1
ATOM 1539 C C . ALA A 1 201 ? -5.564 -18.167 26.404 1.00 55.56 201 ALA A C 1
ATOM 1541 O O . ALA A 1 201 ? -6.539 -18.659 26.979 1.00 55.56 201 ALA A O 1
ATOM 1542 N N . SER A 1 202 ? -5.346 -18.322 25.092 1.00 50.31 202 SER A N 1
ATOM 1543 C CA . SER A 1 202 ? -6.183 -19.106 24.169 1.00 50.31 202 SER A CA 1
ATOM 1544 C C . SER A 1 202 ? -5.440 -20.312 23.612 1.00 50.31 202 SER A C 1
ATOM 1546 O O . SER A 1 202 ? -6.165 -21.236 23.176 1.00 50.31 202 SER A O 1
#